Protein AF-0000000084692583 (afdb_homodimer)

InterPro domains:
  IPR032710 NTF2-like domain superfamily [SSF54427] (4-117)
  IPR037401 SnoaL-like domain [PF12680] (5-115)

Organism: Botryosphaeria parva (strain UCR-NP2) (NCBI:txid1287680)

Structure (mmCIF, N/CA/C/O backbone):
data_AF-0000000084692583-model_v1
#
loop_
_entity.id
_entity.type
_entity.pdbx_description
1 polymer 'SnoaL-like domain-containing protein'
#
loop_
_atom_site.group_PDB
_atom_site.id
_atom_site.type_symbol
_atom_site.label_atom_id
_atom_site.label_alt_id
_atom_site.label_comp_id
_atom_site.label_asym_id
_atom_site.label_entity_id
_atom_site.label_seq_id
_atom_site.pdbx_PDB_ins_code
_atom_site.Cartn_x
_atom_site.Cartn_y
_atom_site.Cartn_z
_atom_site.occupancy
_atom_site.B_iso_or_equiv
_atom_site.auth_seq_id
_atom_site.auth_comp_id
_atom_site.auth_asym_id
_atom_site.auth_atom_id
_atom_site.pdbx_PDB_model_num
ATOM 1 N N . MET A 1 1 ? 10.602 6.402 18.766 1 72.19 1 MET A N 1
ATOM 2 C CA . MET A 1 1 ? 9.328 7.113 18.688 1 72.19 1 MET A CA 1
ATOM 3 C C . MET A 1 1 ? 8.156 6.141 18.75 1 72.19 1 MET A C 1
ATOM 5 O O . MET A 1 1 ? 8.266 5.004 18.281 1 72.19 1 MET A O 1
ATOM 9 N N . HIS A 1 2 ? 7.02 6.637 19.391 1 86.12 2 HIS A N 1
ATOM 10 C CA . HIS A 1 2 ? 5.758 5.906 19.328 1 86.12 2 HIS A CA 1
ATOM 11 C C . HIS A 1 2 ? 4.918 6.355 18.141 1 86.12 2 HIS A C 1
ATOM 13 O O . HIS A 1 2 ? 4.555 7.531 18.047 1 86.12 2 HIS A O 1
ATOM 19 N N . PHE A 1 3 ? 4.723 5.543 17.188 1 93.94 3 PHE A N 1
ATOM 20 C CA . PHE A 1 3 ? 4.035 5.844 15.945 1 93.94 3 PHE A CA 1
ATOM 21 C C . PHE A 1 3 ? 2.645 6.41 16.219 1 93.94 3 PHE A C 1
ATOM 23 O O . PHE A 1 3 ? 2.18 7.301 15.5 1 93.94 3 PHE A O 1
ATOM 30 N N . ALA A 1 4 ? 2.008 5.934 17.297 1 94.06 4 ALA A N 1
ATOM 31 C CA . ALA A 1 4 ? 0.682 6.418 17.672 1 94.06 4 ALA A CA 1
ATOM 32 C C . ALA A 1 4 ? 0.707 7.918 17.953 1 94.06 4 ALA A C 1
ATOM 34 O O . ALA A 1 4 ? -0.259 8.625 17.672 1 94.06 4 ALA A O 1
ATOM 35 N N . ASN A 1 5 ? 1.794 8.383 18.484 1 95.06 5 ASN A N 1
ATOM 36 C CA . ASN A 1 5 ? 1.928 9.812 18.75 1 95.06 5 ASN A CA 1
ATOM 37 C C . ASN A 1 5 ? 2.02 10.617 17.469 1 95.06 5 ASN A C 1
ATOM 39 O O . ASN A 1 5 ? 1.515 11.742 17.391 1 95.06 5 ASN A O 1
ATOM 43 N N . TYR A 1 6 ? 2.709 10.078 16.453 1 96.12 6 TYR A N 1
ATOM 44 C CA . TYR A 1 6 ? 2.771 10.719 15.141 1 96.12 6 TYR A CA 1
ATOM 45 C C . TYR A 1 6 ? 1.382 10.852 14.531 1 96.12 6 TYR A C 1
ATOM 47 O O . TYR A 1 6 ? 1.013 11.922 14.039 1 96.12 6 TYR A O 1
ATOM 55 N N . VAL A 1 7 ? 0.627 9.789 14.602 1 96.75 7 VAL A N 1
ATOM 56 C CA . VAL A 1 7 ? -0.717 9.781 14.039 1 96.75 7 VAL A CA 1
ATOM 57 C C . VAL A 1 7 ? -1.584 10.812 14.75 1 96.75 7 VAL A C 1
ATOM 59 O O . VAL A 1 7 ? -2.342 11.547 14.117 1 96.75 7 VAL A O 1
ATOM 62 N N . GLU A 1 8 ? -1.476 10.859 16.078 1 95.62 8 GLU A N 1
ATOM 63 C CA . GLU A 1 8 ? -2.215 11.852 16.859 1 95.62 8 GLU A CA 1
ATOM 64 C C . GLU A 1 8 ? -1.842 13.266 16.438 1 95.62 8 GLU A C 1
ATOM 66 O O . GLU A 1 8 ? -2.717 14.117 16.266 1 95.62 8 GLU A O 1
ATOM 71 N N . ALA A 1 9 ? -0.571 13.523 16.328 1 95.38 9 ALA A N 1
ATOM 72 C CA . ALA A 1 9 ? -0.104 14.836 15.891 1 95.38 9 ALA A CA 1
ATOM 73 C C . ALA A 1 9 ? -0.655 15.188 14.516 1 95.38 9 ALA A C 1
ATOM 75 O O . ALA A 1 9 ? -1.063 16.328 14.273 1 95.38 9 ALA A O 1
ATOM 76 N N . TYR A 1 10 ? -0.65 14.227 13.602 1 96 10 TYR A N 1
ATOM 77 C CA . TYR A 1 10 ? -1.184 14.43 12.258 1 96 10 TYR A CA 1
ATOM 78 C C . TYR A 1 10 ? -2.654 14.828 12.305 1 96 10 TYR A C 1
ATOM 80 O O . TYR A 1 10 ? -3.072 15.773 11.633 1 96 10 TYR A O 1
ATOM 88 N N . ASN A 1 11 ? -3.391 14.109 13.172 1 96.06 11 ASN A N 1
ATOM 89 C CA . ASN A 1 11 ? -4.832 14.312 13.266 1 96.06 11 ASN A CA 1
ATOM 90 C C . ASN A 1 11 ? -5.168 15.648 13.922 1 96.06 11 ASN A C 1
ATOM 92 O O . ASN A 1 11 ? -6.203 16.25 13.633 1 96.06 11 ASN A O 1
ATOM 96 N N . LEU A 1 12 ? -4.297 16.141 14.75 1 92.12 12 LEU A N 1
ATOM 97 C CA . LEU A 1 12 ? -4.488 17.438 15.398 1 92.12 12 LEU A CA 1
ATOM 98 C C . LEU A 1 12 ? -4.246 18.578 14.422 1 92.12 12 LEU A C 1
ATOM 100 O O . LEU A 1 12 ? -4.637 19.719 14.68 1 92.12 12 LEU A O 1
ATOM 104 N N . ASN A 1 13 ? -3.637 18.25 13.32 1 91.12 13 ASN A N 1
ATOM 105 C CA . ASN A 1 13 ? -3.299 19.203 12.273 1 91.12 13 ASN A CA 1
ATOM 106 C C . ASN A 1 13 ? -2.463 20.359 12.82 1 91.12 13 ASN A C 1
ATOM 108 O O . ASN A 1 13 ? -2.717 21.516 12.5 1 91.12 13 ASN A O 1
ATOM 112 N N . ASP A 1 14 ? -1.638 20.016 13.727 1 88.75 14 ASP A N 1
ATOM 113 C CA . ASP A 1 14 ? -0.638 20.938 14.25 1 88.75 14 ASP A CA 1
ATOM 114 C C . ASP A 1 14 ? 0.708 20.75 13.562 1 88.75 14 ASP A C 1
ATOM 116 O O . ASP A 1 14 ? 1.393 19.75 13.789 1 88.75 14 ASP A O 1
ATOM 120 N N . GLU A 1 15 ? 1.117 21.734 12.773 1 89.5 15 GLU A N 1
ATOM 121 C CA . GLU A 1 15 ? 2.303 21.594 11.938 1 89.5 15 GLU A CA 1
ATOM 122 C C . GLU A 1 15 ? 3.553 21.359 12.781 1 89.5 15 GLU A C 1
ATOM 124 O O . GLU A 1 15 ? 4.402 20.547 12.43 1 89.5 15 GLU A O 1
ATOM 129 N N 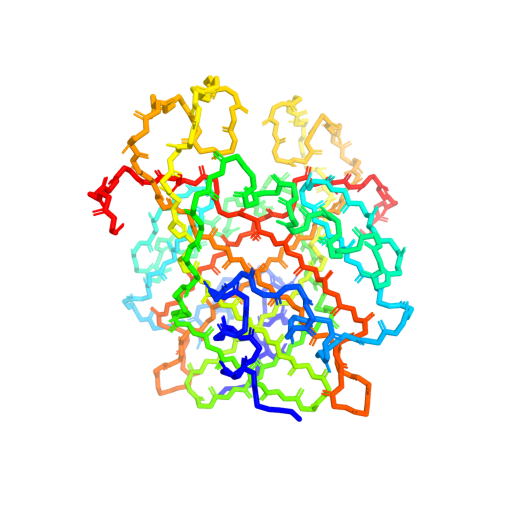. SER A 1 16 ? 3.652 22.172 13.844 1 91.38 16 SER A N 1
ATOM 130 C CA . SER A 1 16 ? 4.809 22.016 14.719 1 91.38 16 SER A CA 1
ATOM 131 C C . SER A 1 16 ? 4.867 20.609 15.312 1 91.38 16 SER A C 1
ATOM 133 O O . SER A 1 16 ? 5.934 19.984 15.367 1 91.38 16 SER A O 1
ATOM 135 N N . ALA A 1 17 ? 3.754 20.141 15.711 1 92.31 17 ALA A N 1
ATOM 136 C CA . ALA A 1 17 ? 3.689 18.812 16.312 1 92.31 17 ALA A CA 1
ATOM 137 C C . ALA A 1 17 ? 4.059 17.734 15.297 1 92.31 17 ALA A C 1
ATOM 139 O O . ALA A 1 17 ? 4.789 16.781 15.625 1 92.31 17 ALA A O 1
ATOM 140 N N . LYS A 1 18 ? 3.611 17.812 14.031 1 94.38 18 LYS A N 1
ATOM 141 C CA . LYS A 1 18 ? 3.967 16.859 12.977 1 94.38 18 LYS A CA 1
ATOM 142 C C . LYS A 1 18 ? 5.469 16.891 12.703 1 94.38 18 LYS A C 1
ATOM 144 O O . LYS A 1 18 ? 6.098 15.828 12.578 1 94.38 18 LYS A O 1
ATOM 149 N N . GLY A 1 19 ? 5.926 18.094 12.625 1 96.44 19 GLY A N 1
ATOM 150 C CA . GLY A 1 19 ? 7.32 18.297 12.266 1 96.44 19 GLY A CA 1
ATOM 151 C C . GLY A 1 19 ? 8.289 17.656 13.25 1 96.44 19 GLY A C 1
ATOM 152 O O . GLY A 1 19 ? 9.391 17.266 12.875 1 96.44 19 GLY A O 1
ATOM 153 N N . ALA A 1 20 ? 7.918 17.547 14.5 1 96.44 20 ALA A N 1
ATOM 154 C CA . ALA A 1 20 ? 8.766 17 15.562 1 96.44 20 ALA A CA 1
ATOM 155 C C . ALA A 1 20 ? 9.07 15.523 15.32 1 96.44 20 ALA A C 1
ATOM 157 O O . ALA A 1 20 ? 9.984 14.969 15.938 1 96.44 20 ALA A O 1
ATOM 158 N N . PHE A 1 21 ? 8.344 14.883 14.383 1 97.81 21 PHE A N 1
ATOM 159 C CA . PHE A 1 21 ? 8.523 13.453 14.133 1 97.81 21 PHE A CA 1
ATOM 160 C C . PHE A 1 21 ? 9.312 13.219 12.852 1 97.81 21 PHE A C 1
ATOM 162 O O . PHE A 1 21 ? 9.578 12.078 12.477 1 97.81 21 PHE A O 1
ATOM 169 N N . LEU A 1 22 ? 9.711 14.305 12.18 1 98.19 22 LEU A N 1
ATOM 170 C CA . LEU A 1 22 ? 10.352 14.195 10.875 1 98.19 22 LEU A CA 1
ATOM 171 C C . LEU A 1 22 ? 11.805 14.648 10.945 1 98.19 22 LEU A C 1
ATOM 173 O O . LEU A 1 22 ? 12.125 15.609 11.641 1 98.19 22 LEU A O 1
ATOM 177 N N . THR A 1 23 ? 12.727 14 10.266 1 98.44 23 THR A N 1
ATOM 178 C CA . THR A 1 23 ? 14.062 14.539 10.062 1 98.44 23 THR A CA 1
ATOM 179 C C . THR A 1 23 ? 14.031 15.742 9.125 1 98.44 23 THR A C 1
ATOM 181 O O . THR A 1 23 ? 13.094 15.891 8.336 1 98.44 23 THR A O 1
ATOM 184 N N . ASP A 1 24 ? 15.023 16.531 9.133 1 98.19 24 ASP A N 1
ATOM 185 C CA . ASP A 1 24 ? 15.086 17.719 8.297 1 98.19 24 ASP A CA 1
ATOM 186 C C . ASP A 1 24 ? 15.156 17.344 6.816 1 98.19 24 ASP A C 1
ATOM 188 O O . ASP A 1 24 ? 14.656 18.078 5.957 1 98.19 24 ASP A O 1
ATOM 192 N N . ASP A 1 25 ? 15.727 16.141 6.551 1 98.5 25 ASP A N 1
ATOM 193 C CA . ASP A 1 25 ? 15.969 15.742 5.168 1 98.5 25 ASP A CA 1
ATOM 194 C C . ASP A 1 25 ? 14.984 14.664 4.73 1 98.5 25 ASP A C 1
ATOM 196 O O . ASP A 1 25 ? 15.281 13.875 3.826 1 98.5 25 ASP A O 1
ATOM 200 N N . ILE A 1 26 ? 13.844 14.523 5.379 1 98.62 26 ILE A N 1
ATOM 201 C CA . ILE A 1 26 ? 12.844 13.516 5.047 1 98.62 26 ILE A CA 1
ATOM 202 C C . ILE A 1 26 ? 12.516 13.586 3.559 1 98.62 26 ILE A C 1
ATOM 204 O O . ILE A 1 26 ? 12.5 14.672 2.969 1 98.62 26 ILE A O 1
ATOM 208 N N . VAL A 1 27 ? 12.297 12.484 2.986 1 98.38 27 VAL A N 1
ATOM 209 C CA . VAL A 1 27 ? 11.758 12.367 1.636 1 98.38 27 VAL A CA 1
ATOM 210 C C . VAL A 1 27 ? 10.414 11.641 1.677 1 98.38 27 VAL A C 1
ATOM 212 O O . VAL A 1 27 ? 10.297 10.562 2.268 1 98.38 27 VAL A O 1
ATOM 215 N N . LEU A 1 28 ? 9.398 12.25 1.134 1 97.44 28 LEU A N 1
ATOM 216 C CA . LEU A 1 28 ? 8.078 11.648 0.963 1 97.44 28 LEU A CA 1
ATOM 217 C C . LEU A 1 28 ? 7.785 11.391 -0.512 1 97.44 28 LEU A C 1
ATOM 219 O O . LEU A 1 28 ? 7.965 12.281 -1.346 1 97.44 28 LEU A O 1
ATOM 223 N N . GLU A 1 29 ? 7.449 10.195 -0.823 1 94.38 29 GLU A N 1
ATOM 224 C CA . GLU A 1 29 ? 7.031 9.828 -2.174 1 94.38 29 GLU A CA 1
ATOM 225 C C . GLU A 1 29 ? 5.641 9.211 -2.17 1 94.38 29 GLU A C 1
ATOM 227 O O . GLU A 1 29 ? 5.305 8.422 -1.281 1 94.38 29 GLU A O 1
ATOM 232 N N . GLY A 1 30 ? 4.82 9.555 -3.154 1 88.69 30 GLY A N 1
ATOM 233 C CA . GLY A 1 30 ? 3.502 8.961 -3.297 1 88.69 30 GLY A CA 1
ATOM 234 C C . GLY A 1 30 ? 2.824 9.32 -4.605 1 88.69 30 GLY A C 1
ATOM 235 O O . GLY A 1 30 ? 3.486 9.727 -5.562 1 88.69 30 GLY A O 1
ATOM 236 N N . ALA A 1 31 ? 1.5 9.062 -4.656 1 76.19 31 ALA A N 1
ATOM 237 C CA . ALA A 1 31 ? 0.706 9.32 -5.855 1 76.19 31 ALA A CA 1
ATOM 238 C C . ALA A 1 31 ? 0.753 10.797 -6.234 1 76.19 31 ALA A C 1
ATOM 240 O O . ALA A 1 31 ? 0.621 11.148 -7.41 1 76.19 31 ALA A O 1
ATOM 241 N N . HIS A 1 32 ? 1.019 11.594 -5.246 1 80.31 32 HIS A N 1
ATOM 242 C CA . HIS A 1 32 ? 0.969 13.031 -5.48 1 80.31 32 HIS A CA 1
ATOM 243 C C . HIS A 1 32 ? 2.342 13.578 -5.855 1 80.31 32 HIS A C 1
ATOM 245 O O . HIS A 1 32 ? 2.482 14.766 -6.152 1 80.31 32 HIS A O 1
ATOM 251 N N . GLY A 1 33 ? 3.334 12.773 -5.758 1 86.88 33 GLY A N 1
ATOM 252 C CA . GLY A 1 33 ? 4.664 13.227 -6.129 1 86.88 33 GLY A CA 1
ATOM 253 C C . GLY A 1 33 ? 5.699 12.984 -5.047 1 86.88 33 GLY A C 1
ATOM 254 O O . GLY A 1 33 ? 5.504 12.141 -4.168 1 86.88 33 GLY A O 1
ATOM 255 N N . SER A 1 34 ? 6.871 13.672 -5.281 1 94.06 34 SER A N 1
ATOM 256 C CA . SER A 1 34 ? 7.988 13.562 -4.348 1 94.06 34 SER A CA 1
ATOM 257 C C . SER A 1 34 ? 8.289 14.906 -3.695 1 94.06 34 SER A C 1
ATOM 259 O O . SER A 1 34 ? 8.305 15.938 -4.367 1 94.06 34 SER A O 1
ATOM 261 N N . PHE A 1 35 ? 8.43 14.859 -2.373 1 97.06 35 PHE A N 1
ATOM 262 C CA . PHE A 1 35 ? 8.734 16.031 -1.568 1 97.06 35 PHE A CA 1
ATOM 263 C C . PHE A 1 35 ? 9.984 15.812 -0.731 1 97.06 35 PHE A C 1
ATOM 265 O O . PHE A 1 35 ? 10.102 14.805 -0.032 1 97.06 35 PHE A O 1
ATOM 272 N N . GLN A 1 36 ? 10.852 16.781 -0.815 1 98.19 36 GLN A N 1
ATOM 273 C CA . GLN A 1 36 ? 12.117 16.641 -0.1 1 98.19 36 GLN A CA 1
ATOM 274 C C . GLN A 1 36 ? 12.281 17.75 0.936 1 98.19 36 GLN A C 1
ATOM 276 O O . GLN A 1 36 ? 12.156 18.938 0.613 1 98.19 36 GLN A O 1
ATOM 281 N N . GLY A 1 37 ? 12.531 17.281 2.117 1 98.5 37 GLY A N 1
ATOM 282 C CA . GLY A 1 37 ? 12.727 18.219 3.209 1 98.5 37 GLY A CA 1
ATOM 283 C C . GLY A 1 37 ? 11.492 18.406 4.066 1 98.5 37 GLY A C 1
ATOM 284 O O . GLY A 1 37 ? 10.367 18.359 3.564 1 98.5 37 GLY A O 1
ATOM 285 N N . LYS A 1 38 ? 11.781 18.703 5.305 1 98.19 38 LYS A N 1
ATOM 286 C CA . LYS A 1 38 ? 10.719 18.797 6.301 1 98.19 38 LYS A CA 1
ATOM 287 C C . LYS A 1 38 ? 9.703 19.875 5.91 1 98.19 38 LYS A C 1
ATOM 289 O O . LYS A 1 38 ? 8.492 19.641 5.965 1 98.19 38 LYS A O 1
ATOM 294 N N . GLN A 1 39 ? 10.148 20.984 5.48 1 97.38 39 GLN A N 1
ATOM 295 C CA . GLN A 1 39 ? 9.242 22.078 5.145 1 97.38 39 GLN A CA 1
ATOM 296 C C . GLN A 1 39 ? 8.359 21.719 3.959 1 97.38 39 GLN A C 1
ATOM 298 O O . GLN A 1 39 ? 7.156 22 3.967 1 97.38 39 GLN A O 1
ATOM 303 N N . ALA A 1 40 ? 8.945 21.094 2.959 1 97.69 40 ALA A N 1
ATOM 304 C CA . ALA A 1 40 ? 8.18 20.688 1.785 1 97.69 40 ALA A CA 1
ATOM 305 C C . ALA A 1 40 ? 7.102 19.672 2.158 1 97.69 40 ALA A C 1
ATOM 307 O O . ALA A 1 40 ? 5.969 19.75 1.68 1 97.69 40 ALA A O 1
ATOM 308 N N . VAL A 1 41 ? 7.43 18.734 2.996 1 97.81 41 VAL A N 1
ATOM 309 C CA . VAL A 1 41 ? 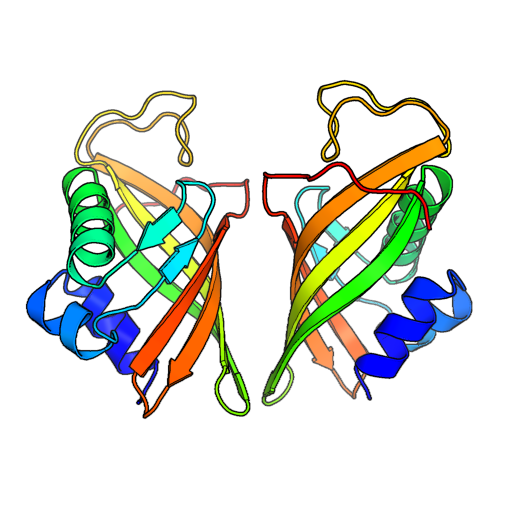6.5 17.688 3.416 1 97.81 41 VAL A CA 1
ATOM 310 C C . VAL A 1 41 ? 5.379 18.297 4.25 1 97.81 41 VAL A C 1
ATOM 312 O O . VAL A 1 41 ? 4.199 18 4.027 1 97.81 41 VAL A O 1
ATOM 315 N N . LEU A 1 42 ? 5.754 19.203 5.133 1 97.25 42 LEU A N 1
ATOM 316 C CA . LEU A 1 42 ? 4.746 19.859 5.969 1 97.25 42 LEU A CA 1
ATOM 317 C C . LEU A 1 42 ? 3.816 20.719 5.125 1 97.25 42 LEU A C 1
ATOM 319 O O . LEU A 1 42 ? 2.611 20.781 5.383 1 97.25 42 LEU A O 1
ATOM 323 N N . SER A 1 43 ? 4.371 21.344 4.113 1 96.38 43 SER A N 1
ATOM 324 C CA . SER A 1 43 ? 3.549 22.141 3.209 1 96.38 43 SER A CA 1
ATOM 325 C C . SER A 1 43 ? 2.562 21.266 2.441 1 96.38 43 SER A C 1
ATOM 327 O O . SER A 1 43 ? 1.405 21.641 2.254 1 96.38 43 SER A O 1
ATOM 329 N N . PHE A 1 44 ? 3.051 20.172 2.076 1 95.75 44 PHE A N 1
ATOM 330 C CA . PHE A 1 44 ? 2.195 19.234 1.373 1 95.75 44 PHE A CA 1
ATOM 331 C C . PHE A 1 44 ? 1.031 18.797 2.254 1 95.75 44 PHE A C 1
ATOM 333 O O . PHE A 1 44 ? -0.121 18.797 1.815 1 95.75 44 PHE A O 1
ATOM 340 N N . PHE A 1 45 ? 1.277 18.422 3.516 1 95.94 45 PHE A N 1
ATOM 341 C CA . PHE A 1 45 ? 0.227 18.031 4.453 1 95.94 45 PHE A CA 1
ATOM 342 C C . PHE A 1 45 ? -0.753 19.188 4.664 1 95.94 45 PHE A C 1
ATOM 344 O O . PHE A 1 45 ? -1.968 18.969 4.676 1 95.94 45 PHE A O 1
ATOM 351 N N . ALA A 1 46 ? -0.203 20.375 4.77 1 94.38 46 ALA A N 1
ATOM 352 C CA . ALA A 1 46 ? -1.03 21.562 5.02 1 94.38 46 ALA A CA 1
ATOM 353 C C . ALA A 1 46 ? -1.974 21.828 3.852 1 94.38 46 ALA A C 1
ATOM 355 O O . ALA A 1 46 ? -3.131 22.203 4.051 1 94.38 46 ALA A O 1
ATOM 356 N N . ASP A 1 47 ? -1.447 21.625 2.67 1 92.69 47 ASP A N 1
ATOM 357 C CA . ASP A 1 47 ? -2.273 21.797 1.48 1 92.69 47 ASP A CA 1
ATOM 358 C C . ASP A 1 47 ? -3.473 20.859 1.495 1 92.69 47 ASP A C 1
ATOM 360 O O . ASP A 1 47 ? -4.598 21.266 1.192 1 92.69 47 ASP A O 1
ATOM 364 N N . GLY A 1 48 ? -3.215 19.625 1.908 1 91.25 48 GLY A N 1
ATOM 365 C CA . GLY A 1 48 ? -4.309 18.672 2.045 1 91.25 48 GLY A CA 1
ATOM 366 C C . GLY A 1 48 ? -5.336 19.094 3.08 1 91.25 48 GLY A C 1
ATOM 367 O O . GLY A 1 48 ? -6.539 19.016 2.828 1 91.25 48 GLY A O 1
ATOM 368 N N . HIS A 1 49 ? -4.879 19.594 4.145 1 92.56 49 HIS A N 1
ATOM 369 C CA . HIS A 1 49 ? -5.758 19.984 5.242 1 92.56 49 HIS A CA 1
ATOM 370 C C . HIS A 1 49 ? -6.547 21.234 4.895 1 92.56 49 HIS A C 1
ATOM 372 O O . HIS A 1 49 ? -7.605 21.5 5.477 1 92.56 49 HIS A O 1
ATOM 378 N N . ARG A 1 50 ? -6.07 22 3.998 1 92.88 50 ARG A N 1
ATOM 379 C CA . ARG A 1 50 ? -6.805 23.188 3.549 1 92.88 50 ARG A CA 1
ATOM 380 C C . ARG A 1 50 ? -8.008 22.781 2.701 1 92.88 50 ARG A C 1
ATOM 382 O O . ARG A 1 50 ? -9.039 23.469 2.727 1 92.88 50 ARG A O 1
ATOM 389 N N . GLU A 1 51 ? -7.859 21.656 2.053 1 93.5 51 GLU A N 1
ATOM 390 C CA . GLU A 1 51 ? -8.906 21.25 1.12 1 93.5 51 GLU A CA 1
ATOM 391 C C . GLU A 1 51 ? -9.945 20.359 1.81 1 93.5 51 GLU A C 1
ATOM 393 O O . GLU A 1 51 ? -11.094 20.297 1.378 1 93.5 51 GLU A O 1
ATOM 398 N N . ALA A 1 52 ? -9.531 19.672 2.811 1 95.19 52 ALA A N 1
ATOM 399 C CA . ALA A 1 52 ? -10.422 18.766 3.518 1 95.19 52 ALA A CA 1
ATOM 400 C C . ALA A 1 52 ? -9.969 18.562 4.961 1 95.19 52 ALA A C 1
ATOM 402 O O . ALA A 1 52 ? -8.773 18.594 5.254 1 95.19 52 ALA A O 1
ATOM 403 N N . LYS A 1 53 ? -10.914 18.406 5.84 1 95.25 53 LYS A N 1
ATOM 404 C CA . LYS A 1 53 ? -10.602 17.859 7.164 1 95.25 53 LYS A CA 1
ATOM 405 C C . LYS A 1 53 ? -10.266 16.375 7.09 1 95.25 53 LYS A C 1
ATOM 407 O O . LYS A 1 53 ? -11.094 15.57 6.676 1 95.25 53 LYS A O 1
ATOM 412 N N . GLU A 1 54 ? -9.102 16.047 7.441 1 95.06 54 GLU A N 1
ATOM 413 C CA . GLU A 1 54 ? -8.633 14.672 7.332 1 95.06 54 GLU A CA 1
ATOM 414 C C . GLU A 1 54 ? -8.414 14.055 8.711 1 95.06 54 GLU A C 1
ATOM 416 O O . GLU A 1 54 ? -7.918 14.719 9.625 1 95.06 54 GLU A O 1
ATOM 421 N N . HIS A 1 55 ? -8.781 12.828 8.898 1 96.06 55 HIS A N 1
ATOM 422 C CA . HIS A 1 55 ? -8.555 12.047 10.102 1 96.06 55 HIS A CA 1
ATOM 423 C C . HIS A 1 55 ? -8.078 10.641 9.766 1 96.06 55 HIS A C 1
ATOM 425 O O . HIS A 1 55 ? -8.773 9.891 9.078 1 96.06 55 HIS A O 1
ATOM 431 N N . LEU A 1 56 ? -6.863 10.32 10.25 1 96.25 56 LEU A N 1
ATOM 432 C CA . LEU A 1 56 ? -6.285 9 10.016 1 96.25 56 LEU A CA 1
ATOM 433 C C . LEU A 1 56 ? -6.707 8.016 11.102 1 96.25 56 LEU A C 1
ATOM 435 O O . LEU A 1 56 ? -6.613 8.328 12.289 1 96.25 56 LEU A O 1
ATOM 439 N N . ARG A 1 57 ? -7.168 6.859 10.727 1 96 57 ARG A N 1
ATOM 440 C CA . ARG A 1 57 ? -7.492 5.75 11.617 1 96 57 ARG A CA 1
ATOM 441 C C . ARG A 1 57 ? -6.688 4.504 11.258 1 96 57 ARG A C 1
ATOM 443 O O . ARG A 1 57 ? -7.012 3.811 10.289 1 96 57 ARG A O 1
ATOM 450 N N . PRO A 1 58 ? -5.688 4.191 12 1 96.44 58 PRO A N 1
ATOM 451 C CA . PRO A 1 58 ? -4.898 2.998 11.688 1 96.44 58 PRO A CA 1
ATOM 452 C C . PRO A 1 58 ? -5.711 1.709 11.789 1 96.44 58 PRO A C 1
ATOM 454 O O . PRO A 1 58 ? -6.43 1.505 12.773 1 96.44 58 PRO A O 1
ATOM 457 N N . ARG A 1 59 ? -5.672 0.907 10.828 1 95 59 ARG A N 1
ATOM 458 C CA . ARG A 1 59 ? -6.25 -0.434 10.836 1 95 59 ARG A CA 1
ATOM 459 C C . ARG A 1 59 ? -5.242 -1.458 11.352 1 95 59 ARG A C 1
ATOM 461 O O . ARG A 1 59 ? -5.574 -2.299 12.188 1 95 59 ARG A O 1
ATOM 468 N N . VAL A 1 60 ? -4.043 -1.419 10.789 1 96.75 60 VAL A N 1
ATOM 469 C CA . VAL A 1 60 ? -2.92 -2.289 11.117 1 96.75 60 VAL A CA 1
ATOM 470 C C . VAL A 1 60 ? -1.629 -1.475 11.156 1 96.75 60 VAL A C 1
ATOM 472 O O . VAL A 1 60 ? -1.395 -0.632 10.281 1 96.75 60 VAL A O 1
ATOM 475 N N . VAL A 1 61 ? -0.869 -1.621 12.164 1 97.5 61 VAL A N 1
ATOM 476 C CA . VAL A 1 61 ? 0.469 -1.049 12.273 1 97.5 61 VAL A CA 1
ATOM 477 C C . VAL A 1 61 ? 1.468 -2.141 12.648 1 97.5 61 VAL A C 1
ATOM 479 O O . VAL A 1 61 ? 1.271 -2.863 13.633 1 97.5 61 VAL A O 1
ATOM 482 N N . VAL A 1 62 ? 2.447 -2.266 11.859 1 97.56 62 VAL A N 1
ATOM 483 C CA . VAL A 1 62 ? 3.49 -3.264 12.078 1 97.56 62 VAL A CA 1
ATOM 484 C C . VAL A 1 62 ? 4.855 -2.58 12.141 1 97.56 62 VAL A C 1
ATOM 486 O O . VAL A 1 62 ? 5.133 -1.664 11.367 1 97.56 62 VAL A O 1
ATOM 489 N N . ARG A 1 63 ? 5.629 -3.051 13.055 1 96.69 63 ARG A N 1
ATOM 490 C CA . ARG A 1 63 ? 6.938 -2.436 13.25 1 96.69 63 ARG A CA 1
ATOM 491 C C . ARG A 1 63 ? 8.031 -3.492 13.359 1 96.69 63 ARG A C 1
ATOM 493 O O . ARG A 1 63 ? 7.848 -4.512 14.031 1 96.69 63 ARG A O 1
ATOM 500 N N . GLU A 1 64 ? 9.141 -3.26 12.711 1 95.06 64 GLU A N 1
ATOM 501 C CA . GLU A 1 64 ? 10.336 -4.09 12.828 1 95.06 64 GLU A CA 1
ATOM 502 C C . GLU A 1 64 ? 11.586 -3.312 12.422 1 95.06 64 GLU A C 1
ATOM 504 O O . GLU A 1 64 ? 11.633 -2.73 11.336 1 95.06 64 GLU A O 1
ATOM 509 N N . GLY A 1 65 ? 12.578 -3.25 13.359 1 95.06 65 GLY A N 1
ATOM 510 C CA . GLY A 1 65 ? 13.781 -2.486 13.078 1 95.06 65 GLY A CA 1
ATOM 511 C C . GLY A 1 65 ? 13.523 -1.003 12.898 1 95.06 65 GLY A C 1
ATOM 512 O O . GLY A 1 65 ? 12.883 -0.373 13.742 1 95.06 65 GLY A O 1
ATOM 513 N N . ASP A 1 66 ? 13.969 -0.5 11.75 1 96.81 66 ASP A N 1
ATOM 514 C CA . ASP A 1 66 ? 13.852 0.934 11.5 1 96.81 66 ASP A CA 1
ATOM 515 C C . ASP A 1 66 ? 12.633 1.246 10.633 1 96.81 66 ASP A C 1
ATOM 517 O O . ASP A 1 66 ? 12.539 2.33 10.055 1 96.81 66 ASP A O 1
ATOM 521 N N . TYR A 1 67 ? 11.742 0.272 10.57 1 98.12 67 TYR A N 1
ATOM 522 C CA . TYR A 1 67 ? 10.594 0.489 9.688 1 98.12 67 TYR A CA 1
ATOM 523 C C . TYR A 1 67 ? 9.289 0.354 10.453 1 98.12 67 TYR A C 1
ATOM 525 O O . TYR A 1 67 ? 9.156 -0.502 11.328 1 98.12 67 TYR A O 1
ATOM 533 N N . VAL A 1 68 ? 8.367 1.195 10.109 1 98.19 68 VAL A N 1
ATOM 534 C CA . VAL A 1 68 ? 6.953 1.056 10.438 1 98.19 68 VAL A CA 1
ATOM 535 C C . VAL A 1 68 ? 6.125 1.008 9.156 1 98.19 68 VAL A C 1
ATOM 537 O O . VAL A 1 68 ? 6.336 1.81 8.242 1 98.19 68 VAL A O 1
ATOM 540 N N . MET A 1 69 ? 5.32 0.083 9.008 1 98.19 69 MET A N 1
ATOM 541 C CA . MET A 1 69 ? 4.316 0.068 7.949 1 98.19 69 MET A CA 1
ATOM 542 C C . MET A 1 69 ? 2.906 0.093 8.531 1 98.19 69 MET A C 1
ATOM 544 O O . MET A 1 69 ? 2.652 -0.508 9.578 1 98.19 69 MET A O 1
ATOM 548 N N . ALA A 1 70 ? 2.049 0.766 7.812 1 97.81 70 ALA A N 1
ATOM 549 C CA . ALA A 1 70 ? 0.702 0.916 8.359 1 97.81 70 ALA A CA 1
ATOM 550 C C . ALA A 1 70 ? -0.34 0.949 7.242 1 97.81 70 ALA A C 1
ATOM 552 O O . ALA A 1 70 ? -0.071 1.45 6.148 1 97.81 70 ALA A O 1
ATOM 553 N N . GLU A 1 71 ? -1.439 0.343 7.5 1 95.94 71 GLU A N 1
ATOM 554 C CA . GLU A 1 71 ? -2.691 0.514 6.766 1 95.94 71 GLU A CA 1
ATOM 555 C C . GLU A 1 71 ? -3.652 1.426 7.523 1 95.94 71 GLU A C 1
ATOM 557 O O . GLU A 1 71 ? -3.857 1.258 8.727 1 95.94 71 GLU A O 1
ATOM 562 N N . PHE A 1 72 ? -4.27 2.4 6.746 1 95.19 72 PHE A N 1
ATOM 563 C CA . PHE A 1 72 ? -5.145 3.377 7.383 1 95.19 72 PHE A CA 1
ATOM 564 C C . PHE A 1 72 ? -6.453 3.512 6.613 1 95.19 72 PHE A C 1
ATOM 566 O O . PHE A 1 72 ? -6.48 3.354 5.391 1 95.19 72 PHE A O 1
ATOM 573 N N . ASP A 1 73 ? -7.449 3.852 7.352 1 93.44 73 ASP A N 1
ATOM 574 C CA . ASP A 1 73 ? -8.555 4.613 6.773 1 93.44 73 ASP A CA 1
ATOM 575 C C . ASP A 1 73 ? -8.344 6.113 6.961 1 93.44 73 ASP A C 1
ATOM 577 O O . ASP A 1 73 ? -8.227 6.594 8.086 1 93.44 73 ASP A O 1
ATOM 581 N N . ALA A 1 74 ? -8.172 6.809 5.895 1 94.12 74 ALA A N 1
ATOM 582 C CA . ALA A 1 74 ? -8.18 8.266 5.949 1 94.12 74 ALA A CA 1
ATOM 583 C C . ALA A 1 74 ? -9.57 8.82 5.652 1 94.12 74 ALA A C 1
ATOM 585 O O . ALA A 1 74 ? -10.109 8.609 4.566 1 94.12 74 ALA A O 1
ATOM 586 N N . GLU A 1 75 ? -10.117 9.438 6.594 1 95.12 75 GLU A N 1
ATOM 587 C CA . GLU A 1 75 ? -11.438 10.055 6.438 1 95.12 75 GLU A CA 1
ATOM 588 C C . GLU A 1 75 ? -11.312 11.539 6.102 1 95.12 75 GLU A C 1
ATOM 590 O O . GLU A 1 75 ? -10.469 12.242 6.664 1 95.12 75 GLU A O 1
ATOM 595 N N . PHE A 1 76 ? -12.141 11.969 5.152 1 95.19 76 PHE A N 1
ATOM 596 C CA . PHE A 1 76 ? -12.078 13.344 4.668 1 95.19 76 PHE A CA 1
ATOM 597 C C . PHE A 1 76 ? -13.453 14 4.699 1 95.19 76 PHE A C 1
ATOM 599 O O . PHE A 1 76 ? -14.438 13.398 4.281 1 95.19 76 PHE A O 1
ATOM 606 N N . VAL A 1 77 ? -13.523 15.156 5.191 1 95.94 77 VAL A N 1
ATOM 607 C CA . VAL A 1 77 ? -14.672 16.031 4.984 1 95.94 77 VAL A CA 1
ATOM 608 C C . VAL A 1 77 ? -14.281 17.188 4.059 1 95.94 77 VAL A C 1
ATOM 610 O O . VAL A 1 77 ? -13.398 17.984 4.391 1 95.94 77 VAL A O 1
ATOM 613 N N . ALA A 1 78 ? -14.969 17.297 2.955 1 95.81 78 ALA A N 1
ATOM 614 C CA . ALA A 1 78 ? -14.609 18.281 1.934 1 95.81 78 ALA A CA 1
ATOM 615 C C . ALA A 1 78 ? -14.898 19.703 2.41 1 95.81 78 ALA A C 1
ATOM 617 O O . ALA A 1 78 ? -15.992 19.984 2.895 1 95.81 78 ALA A O 1
ATOM 618 N N . LYS A 1 79 ? -13.867 20.594 2.25 1 97.12 79 LYS A N 1
ATOM 619 C CA . LYS A 1 79 ? -14.047 22.016 2.576 1 97.12 79 LYS A CA 1
ATOM 620 C C . LYS A 1 79 ? -14.406 22.812 1.333 1 97.12 79 LYS A C 1
ATOM 622 O O . LYS A 1 79 ? -14.648 24.031 1.419 1 97.12 79 LYS A O 1
ATOM 627 N N . LYS A 1 80 ? -14.359 22.141 0.193 1 96.75 80 LYS A N 1
ATOM 628 C CA . LYS A 1 80 ? -14.766 22.656 -1.11 1 96.75 80 LYS A CA 1
ATOM 629 C C . LYS A 1 80 ? -15.234 21.531 -2.025 1 96.75 80 LYS A C 1
ATOM 631 O O . LYS A 1 80 ? -15.133 20.359 -1.675 1 96.75 80 LYS A O 1
ATOM 636 N N . ASP A 1 81 ? -15.727 21.891 -3.184 1 95.81 81 ASP A N 1
ATOM 637 C CA . ASP A 1 81 ? -16.156 20.875 -4.145 1 95.81 81 ASP A CA 1
ATOM 638 C C . ASP A 1 81 ? -14.961 20.172 -4.781 1 95.81 81 ASP A C 1
ATOM 640 O O . ASP A 1 81 ? -13.969 20.828 -5.133 1 95.81 81 ASP A O 1
ATOM 644 N N . PHE A 1 82 ? -15.031 18.875 -4.844 1 93.81 82 PHE A N 1
ATOM 645 C CA . PHE A 1 82 ? -14.055 18.062 -5.559 1 93.81 82 PHE A CA 1
ATOM 646 C C . PHE A 1 82 ? -14.625 17.562 -6.875 1 93.81 82 PHE A C 1
ATOM 648 O O . PHE A 1 82 ? -15.781 17.125 -6.926 1 93.81 82 PHE A O 1
ATOM 655 N N . ALA A 1 83 ? -13.75 17.641 -7.863 1 93.5 83 ALA A N 1
ATOM 656 C CA . ALA A 1 83 ? -14.148 17.156 -9.18 1 93.5 83 ALA A CA 1
ATOM 657 C C . ALA A 1 83 ? -14.125 15.633 -9.227 1 93.5 83 ALA A C 1
ATOM 659 O O . ALA A 1 83 ? -13.555 14.984 -8.352 1 93.5 83 ALA A O 1
ATOM 660 N N . ALA A 1 84 ? -14.711 15.07 -10.234 1 90.12 84 ALA A N 1
ATOM 661 C CA . ALA A 1 84 ? -14.883 13.625 -10.375 1 90.12 84 ALA A CA 1
ATOM 662 C C . ALA A 1 84 ? -13.539 12.914 -10.484 1 90.12 84 ALA A C 1
ATOM 664 O O . ALA A 1 84 ? -13.398 11.766 -10.062 1 90.12 84 ALA A O 1
ATOM 665 N N . ASP A 1 85 ? -12.539 13.57 -10.906 1 86.75 85 ASP A N 1
ATOM 666 C CA . ASP A 1 85 ? -11.242 12.938 -11.156 1 86.75 85 ASP A CA 1
ATOM 667 C C . ASP A 1 85 ? -10.32 13.078 -9.945 1 86.75 85 ASP A C 1
ATOM 669 O O . ASP A 1 85 ? -9.156 12.68 -10 1 86.75 85 ASP A O 1
ATOM 673 N N . SER A 1 86 ? -10.945 13.547 -8.859 1 86.69 86 SER A N 1
ATOM 674 C CA . SER A 1 86 ? -10.172 13.602 -7.621 1 86.69 86 SER A CA 1
ATOM 675 C C . SER A 1 86 ? -9.977 12.211 -7.031 1 86.69 86 SER A C 1
ATOM 677 O O . SER A 1 86 ? -10.711 11.281 -7.363 1 86.69 86 SER A O 1
ATOM 679 N N . MET A 1 87 ? -9.016 12.07 -6.199 1 83.38 87 MET A N 1
ATOM 680 C CA . MET A 1 87 ? -8.742 10.805 -5.523 1 83.38 87 MET A CA 1
ATOM 681 C C . MET A 1 87 ? -9.945 10.359 -4.703 1 83.38 87 MET A C 1
ATOM 683 O O . MET A 1 87 ? -10.156 9.156 -4.5 1 83.38 87 MET A O 1
ATOM 687 N N . LEU A 1 88 ? -10.797 11.305 -4.309 1 88.12 88 LEU A N 1
ATOM 688 C CA . LEU A 1 88 ? -11.969 11.016 -3.482 1 88.12 88 LEU A CA 1
ATOM 689 C C . LEU A 1 88 ? -13.234 10.953 -4.332 1 88.12 88 LEU A C 1
ATOM 691 O O . LEU A 1 88 ? -14.328 10.734 -3.809 1 88.12 88 LEU A O 1
ATOM 695 N N . GLY A 1 89 ? -13.07 11.234 -5.645 1 87.75 89 GLY A N 1
ATOM 696 C CA . GLY A 1 89 ? -14.242 11.375 -6.488 1 87.75 89 GLY A CA 1
ATOM 697 C C . GLY A 1 89 ? -14.984 12.688 -6.273 1 87.75 89 GLY A C 1
ATOM 698 O O . GLY A 1 89 ? -14.445 13.609 -5.656 1 87.75 89 GLY A O 1
ATOM 699 N N . ARG A 1 90 ? -16.125 12.844 -6.93 1 93 90 ARG A N 1
ATOM 700 C CA . ARG A 1 90 ? -16.938 14.039 -6.777 1 93 90 ARG A CA 1
ATOM 701 C C . ARG A 1 90 ? -17.484 14.156 -5.355 1 93 90 ARG A C 1
ATOM 703 O O . ARG A 1 90 ? -18.109 13.219 -4.852 1 93 90 ARG A O 1
ATOM 710 N N . LEU A 1 91 ? -17.156 15.219 -4.676 1 93.94 91 LEU A N 1
ATOM 711 C CA . LEU A 1 91 ? -17.656 15.555 -3.348 1 93.94 91 LEU A CA 1
ATOM 712 C C . LEU A 1 91 ? -18.109 17.016 -3.295 1 93.94 91 LEU A C 1
ATOM 714 O O . LEU A 1 91 ? -17.422 17.906 -3.811 1 93.94 91 LEU A O 1
ATOM 718 N N . SER A 1 92 ? -19.188 17.234 -2.725 1 95.56 92 SER A N 1
ATOM 719 C CA . SER A 1 92 ? -19.578 18.594 -2.406 1 95.56 92 SER A CA 1
ATOM 720 C C . SER A 1 92 ? -19.031 19.031 -1.057 1 95.56 92 SER A C 1
ATOM 722 O O . SER A 1 92 ? -18.766 18.203 -0.187 1 95.56 92 SER A O 1
ATOM 724 N N . GLU A 1 93 ? -18.875 20.297 -0.996 1 96.12 93 GLU A N 1
ATOM 725 C CA . GLU A 1 93 ? -18.453 20.828 0.295 1 96.12 93 GLU A CA 1
ATOM 726 C C . GLU A 1 93 ? -19.297 20.266 1.432 1 96.12 93 GLU A C 1
ATOM 728 O O . GLU A 1 93 ? -20.516 20.188 1.33 1 96.12 93 GLU A O 1
ATOM 733 N N . GLY A 1 94 ? -18.641 19.719 2.418 1 96.56 94 GLY A N 1
ATOM 734 C CA . GLY A 1 94 ? -19.312 19.188 3.586 1 96.56 94 GLY A CA 1
ATOM 735 C C . GLY A 1 94 ? -19.547 17.703 3.518 1 96.56 94 GLY A C 1
ATOM 736 O O . GLY A 1 94 ? -19.812 17.062 4.535 1 96.56 94 GLY A O 1
ATOM 737 N N . GLU A 1 95 ? -19.469 17.109 2.406 1 96.25 95 GLU A N 1
ATOM 738 C CA . GLU A 1 95 ? -19.594 15.664 2.273 1 96.25 95 GLU A CA 1
ATOM 739 C C . GLU A 1 95 ? -18.297 14.969 2.713 1 96.25 95 GLU A C 1
ATOM 741 O O . GLU A 1 95 ? -17.25 15.602 2.795 1 96.25 95 GLU A O 1
ATOM 746 N N . ALA A 1 96 ? -18.438 13.68 2.975 1 96 96 ALA A N 1
ATOM 747 C CA . ALA A 1 96 ? -17.297 12.953 3.51 1 96 96 ALA A CA 1
ATOM 748 C C . ALA A 1 96 ? -17.078 11.641 2.766 1 96 96 ALA A C 1
ATOM 750 O O . ALA A 1 96 ? -18.031 11.031 2.273 1 96 96 ALA A O 1
ATOM 751 N N . ALA A 1 97 ? -15.859 11.273 2.727 1 94.88 97 ALA A N 1
ATOM 752 C CA . ALA A 1 97 ? -15.453 10 2.15 1 94.88 97 ALA A CA 1
ATOM 753 C C . ALA A 1 97 ? -14.234 9.43 2.879 1 94.88 97 ALA A C 1
ATOM 755 O O . ALA A 1 97 ? -13.562 10.148 3.625 1 94.88 97 ALA A O 1
ATOM 756 N N . LYS A 1 98 ? -14.047 8.25 2.78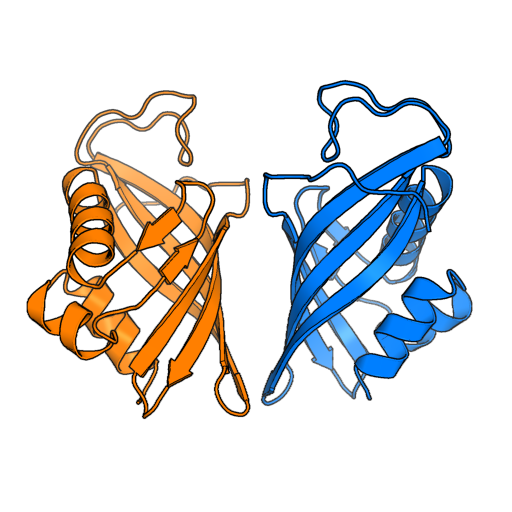9 1 93.56 98 LYS A N 1
ATOM 757 C CA . LYS A 1 98 ? -12.836 7.625 3.301 1 93.56 98 LYS A CA 1
ATOM 758 C C . LYS A 1 98 ? -12.117 6.836 2.205 1 93.56 98 LYS A C 1
ATOM 760 O O . LYS A 1 98 ? -12.758 6.32 1.286 1 93.56 98 LYS A O 1
ATOM 765 N N . LEU A 1 99 ? -10.906 6.824 2.338 1 91.5 99 LEU A N 1
ATOM 766 C CA . LEU A 1 99 ? -10.031 6.059 1.45 1 91.5 99 LEU A CA 1
ATOM 767 C C . LEU A 1 99 ? -8.984 5.289 2.244 1 91.5 99 LEU A C 1
ATOM 769 O O . LEU A 1 99 ? -8.43 5.809 3.219 1 91.5 99 LEU A O 1
ATOM 773 N N . ARG A 1 100 ? -8.742 4.117 1.806 1 90.81 100 ARG A N 1
ATOM 774 C CA . ARG A 1 100 ? -7.703 3.305 2.432 1 90.81 100 ARG A CA 1
ATOM 775 C C . ARG A 1 100 ? -6.324 3.672 1.898 1 90.81 100 ARG A C 1
ATOM 777 O O . ARG A 1 100 ? -6.156 3.891 0.696 1 90.81 100 ARG A O 1
ATOM 784 N N . PHE A 1 101 ? -5.336 3.777 2.828 1 91.06 101 PHE A N 1
ATOM 785 C CA . PHE A 1 101 ? -3.961 4.133 2.49 1 91.06 101 PHE A CA 1
ATOM 786 C C . PHE A 1 101 ? -2.98 3.135 3.096 1 91.06 101 PHE A C 1
ATOM 788 O O . PHE A 1 101 ? -3.285 2.486 4.098 1 91.06 101 PHE A O 1
ATOM 795 N N . PHE A 1 102 ? -1.867 3.053 2.406 1 93.25 102 PHE A N 1
ATOM 796 C CA . PHE A 1 102 ? -0.735 2.283 2.906 1 93.25 102 PHE A CA 1
ATOM 797 C C . PHE A 1 102 ? 0.504 3.162 3.031 1 93.25 102 PHE A C 1
ATOM 799 O O . PHE A 1 102 ? 0.796 3.963 2.141 1 93.25 102 PHE A O 1
ATOM 806 N N . GLY A 1 103 ? 1.205 3.031 4.133 1 95.69 103 GLY A N 1
ATOM 807 C CA . GLY A 1 103 ? 2.406 3.818 4.363 1 95.69 103 GLY A CA 1
ATOM 808 C C . GLY A 1 103 ? 3.594 2.98 4.801 1 95.69 103 GLY A C 1
ATOM 809 O O . GLY A 1 103 ? 3.438 2.031 5.574 1 95.69 103 GLY A O 1
ATOM 810 N N . VAL A 1 104 ? 4.758 3.297 4.289 1 97.31 104 VAL A N 1
ATOM 811 C CA . VAL A 1 104 ? 6.055 2.803 4.734 1 97.31 104 VAL A CA 1
ATOM 812 C C . VAL A 1 104 ? 6.867 3.951 5.328 1 97.31 104 VAL A C 1
ATOM 814 O O . VAL A 1 104 ? 7.086 4.973 4.672 1 97.31 104 VAL A O 1
ATOM 817 N N . TYR A 1 105 ? 7.316 3.803 6.539 1 98.31 105 TYR A N 1
ATOM 818 C CA . TYR A 1 105 ? 8.086 4.816 7.25 1 98.31 105 TYR A CA 1
ATOM 819 C C . TYR A 1 105 ? 9.445 4.27 7.676 1 98.31 105 TYR A C 1
ATOM 821 O O . TYR A 1 105 ? 9.523 3.283 8.414 1 98.31 105 TYR A O 1
ATOM 829 N N . LYS A 1 106 ? 10.469 4.859 7.203 1 98.5 106 LYS A N 1
ATOM 830 C CA . LYS A 1 106 ? 11.812 4.555 7.688 1 98.5 106 LYS A CA 1
ATOM 831 C C . LYS A 1 106 ? 12.234 5.52 8.789 1 98.5 106 LYS A C 1
ATOM 833 O O . LYS A 1 106 ? 12.07 6.734 8.656 1 98.5 106 LYS A O 1
ATOM 838 N N . LEU A 1 107 ? 12.727 4.969 9.828 1 98.25 107 LEU A N 1
ATOM 839 C CA . LEU A 1 107 ? 13.125 5.781 10.969 1 98.25 107 LEU A CA 1
ATOM 840 C C . LEU A 1 107 ? 14.641 5.934 11.031 1 98.25 107 LEU A C 1
ATOM 842 O O . LEU A 1 107 ? 15.375 4.996 10.719 1 98.25 107 LEU A O 1
ATOM 846 N N . ARG A 1 108 ? 15.117 7.012 11.32 1 98.06 108 ARG A N 1
ATOM 847 C CA . ARG A 1 108 ? 16.5 7.324 11.688 1 98.06 108 ARG A CA 1
ATOM 848 C C . ARG A 1 108 ? 16.547 8.078 13.008 1 98.06 108 ARG A C 1
ATOM 850 O O . ARG A 1 108 ? 16.047 9.195 13.117 1 98.06 108 ARG A O 1
ATOM 857 N N . ASP A 1 109 ? 17.078 7.453 14.07 1 95.88 109 ASP A N 1
ATOM 858 C CA . ASP A 1 109 ? 17.156 8.023 15.414 1 95.88 109 ASP A CA 1
ATOM 859 C C . ASP A 1 109 ? 15.766 8.375 15.938 1 95.88 109 ASP A C 1
ATOM 861 O O . ASP A 1 109 ? 15.562 9.453 16.5 1 95.88 109 ASP A O 1
ATOM 865 N N . GLY A 1 110 ? 14.852 7.559 15.562 1 95.81 110 GLY A N 1
ATOM 866 C CA . GLY A 1 110 ? 13.508 7.672 16.109 1 95.81 110 GLY A CA 1
ATOM 867 C C . GLY A 1 110 ? 12.633 8.641 15.344 1 95.81 110 GLY A C 1
ATOM 868 O O . GLY A 1 110 ? 11.477 8.859 15.711 1 95.81 110 GLY A O 1
ATOM 869 N N . LEU A 1 111 ? 13.172 9.18 14.25 1 98 111 LEU A N 1
ATOM 870 C CA . LEU A 1 111 ? 12.414 10.125 13.43 1 98 111 LEU A CA 1
ATOM 871 C C . LEU A 1 111 ? 12.188 9.555 12.031 1 98 111 LEU A C 1
ATOM 873 O O . LEU A 1 111 ? 13 8.781 11.531 1 98 111 LEU A O 1
ATOM 877 N N . ILE A 1 112 ? 11.094 9.953 11.391 1 98.44 112 ILE A N 1
ATOM 878 C CA . ILE A 1 112 ? 10.797 9.5 10.031 1 98.44 112 ILE A CA 1
ATOM 879 C C . ILE A 1 112 ? 11.711 10.211 9.039 1 98.44 112 ILE A C 1
ATOM 881 O O . ILE A 1 112 ? 11.688 11.438 8.93 1 98.44 112 ILE A O 1
ATOM 885 N N . CYS A 1 113 ? 12.484 9.461 8.328 1 98.75 113 CYS A N 1
ATOM 886 C CA . CYS A 1 113 ? 13.398 10.055 7.355 1 98.75 113 CYS A CA 1
ATOM 887 C C . CYS A 1 113 ? 12.961 9.734 5.93 1 98.75 113 CYS A C 1
ATOM 889 O O . CYS A 1 113 ? 13.398 10.391 4.984 1 98.75 113 CYS A O 1
ATOM 891 N N . GLU A 1 114 ? 12.156 8.719 5.758 1 98.44 114 GLU A N 1
ATOM 892 C CA . GLU A 1 114 ? 11.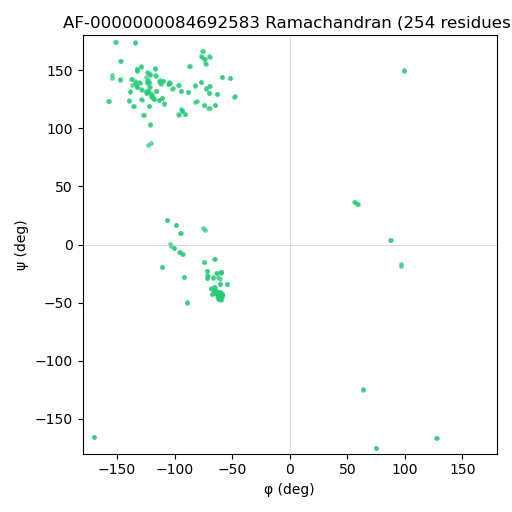508 8.383 4.496 1 98.44 114 GLU A CA 1
ATOM 893 C C . GLU A 1 114 ? 10.047 7.988 4.715 1 98.44 114 GLU A C 1
ATOM 895 O O . GLU A 1 114 ? 9.727 7.301 5.688 1 98.44 114 GLU A O 1
ATOM 900 N N . MET A 1 115 ? 9.242 8.375 3.816 1 97.56 115 MET A N 1
ATOM 901 C CA . MET A 1 115 ? 7.824 8.031 3.818 1 97.56 115 MET A CA 1
ATOM 902 C C . MET A 1 115 ? 7.34 7.715 2.406 1 97.56 115 MET A C 1
ATOM 904 O O . MET A 1 115 ? 7.578 8.492 1.479 1 97.56 115 MET A O 1
ATOM 908 N N . ARG A 1 116 ? 6.82 6.613 2.201 1 95.19 116 ARG A N 1
ATOM 909 C CA . ARG A 1 116 ? 6.184 6.23 0.944 1 95.19 116 ARG A CA 1
ATOM 910 C C . ARG A 1 116 ? 4.715 5.883 1.155 1 95.19 116 ARG A C 1
ATOM 912 O O . ARG A 1 116 ? 4.383 5.07 2.02 1 95.19 116 ARG A O 1
ATOM 919 N N . LEU A 1 117 ? 3.85 6.473 0.419 1 93.31 117 LEU A N 1
ATOM 920 C CA . LEU A 1 117 ? 2.408 6.34 0.605 1 93.31 117 LEU A CA 1
ATOM 921 C C . LEU A 1 117 ? 1.743 5.812 -0.662 1 93.31 117 LEU A C 1
ATOM 923 O O . LEU A 1 117 ? 1.99 6.324 -1.757 1 93.31 117 LEU A O 1
ATOM 927 N N . ALA A 1 118 ? 0.921 4.824 -0.516 1 89.81 118 ALA A N 1
ATOM 928 C CA . ALA A 1 118 ? 0.105 4.297 -1.606 1 89.81 118 ALA A CA 1
ATOM 929 C C . ALA A 1 118 ? -1.381 4.379 -1.268 1 89.81 118 ALA A C 1
ATOM 931 O O . ALA A 1 118 ? -1.772 4.176 -0.116 1 89.81 118 ALA A O 1
ATOM 932 N N . VAL A 1 119 ? -2.156 4.605 -2.336 1 84.75 119 VAL A N 1
ATOM 933 C CA . VAL A 1 119 ? -3.592 4.766 -2.135 1 84.75 119 VAL A CA 1
ATOM 934 C C . VAL A 1 119 ? -4.332 3.557 -2.705 1 84.75 119 VAL A C 1
ATOM 936 O O . VAL A 1 119 ? -3.994 3.066 -3.785 1 84.75 119 VAL A O 1
ATOM 939 N N . TRP A 1 120 ? -5.348 3.104 -2.033 1 77.81 120 TRP A N 1
ATOM 940 C CA . TRP A 1 120 ? -6.336 2.143 -2.512 1 77.81 120 TRP A CA 1
ATOM 941 C C . TRP A 1 120 ? -7.406 2.836 -3.35 1 77.81 120 TRP A C 1
ATOM 943 O O . TRP A 1 120 ? -8.047 3.781 -2.891 1 77.81 120 TRP A O 1
ATOM 953 N N . PRO A 1 121 ? -7.629 2.453 -4.602 1 71 121 PRO A N 1
ATOM 954 C CA . PRO A 1 121 ? -8.43 3.248 -5.535 1 71 121 PRO A CA 1
ATOM 955 C C . PRO A 1 121 ? -9.922 3.184 -5.242 1 71 121 PRO A C 1
ATOM 957 O O . PRO A 1 121 ? -10.727 3.809 -5.941 1 71 121 PRO A O 1
ATOM 960 N N . HIS A 1 122 ? -10.398 2.678 -4.121 1 78.25 122 HIS A N 1
ATOM 961 C CA . HIS A 1 122 ? -11.836 2.557 -3.918 1 78.25 122 HIS A CA 1
ATOM 962 C C . HIS A 1 122 ? -12.289 3.35 -2.695 1 78.25 122 HIS A C 1
ATOM 964 O O . HIS A 1 122 ? -12.547 2.771 -1.638 1 78.25 122 HIS A O 1
ATOM 970 N N . PRO A 1 123 ? -12.578 4.691 -3.006 1 77.5 123 PRO A N 1
ATOM 971 C CA . PRO A 1 123 ? -13.094 5.465 -1.874 1 77.5 123 PRO A CA 1
ATOM 972 C C . PRO A 1 123 ? -14.539 5.102 -1.522 1 77.5 123 PRO A C 1
ATOM 974 O O . PRO A 1 123 ? -15.242 4.508 -2.338 1 77.5 123 PRO A O 1
ATOM 977 N N . GLU A 1 124 ? -14.906 5.348 -0.348 1 86.06 124 GLU A N 1
ATOM 978 C CA . GLU A 1 124 ? -16.25 5.082 0.153 1 86.06 124 GLU A CA 1
ATOM 979 C C . GLU A 1 124 ? -16.875 6.34 0.746 1 86.06 124 GLU A C 1
ATOM 981 O O . GLU A 1 124 ? -16.25 7.051 1.527 1 86.06 124 GLU A O 1
ATOM 986 N N . ARG A 1 125 ? -18.094 6.602 0.356 1 87.62 125 ARG A N 1
ATOM 987 C CA . ARG A 1 125 ? -18.812 7.695 0.997 1 87.62 125 ARG A CA 1
ATOM 988 C C . ARG A 1 125 ? -19.172 7.352 2.439 1 87.62 125 ARG A C 1
ATOM 990 O O . ARG A 1 125 ? -19.562 6.223 2.734 1 87.62 125 ARG A O 1
ATOM 997 N N . ILE A 1 126 ? -18.969 8.305 3.291 1 91.19 126 ILE A N 1
ATOM 998 C CA . ILE A 1 126 ? -19.25 8.086 4.703 1 91.19 126 ILE A CA 1
ATOM 999 C C . ILE A 1 126 ? -20.016 9.281 5.266 1 91.19 126 ILE A C 1
ATOM 1001 O O . ILE A 1 126 ? -20.203 10.289 4.574 1 91.19 126 ILE A O 1
ATOM 1005 N N . GLU A 1 127 ? -20.453 9.125 6.527 1 85.88 127 GLU A N 1
ATOM 1006 C CA . GLU A 1 127 ? -20.953 10.281 7.246 1 85.88 127 GLU A CA 1
ATOM 1007 C C . GLU A 1 127 ? -19.812 11.164 7.75 1 85.88 127 GLU A C 1
ATOM 1009 O O . GLU A 1 127 ? -18.781 10.664 8.188 1 85.88 127 GLU A O 1
ATOM 1014 N N . PRO A 1 128 ? -20.047 12.492 7.637 1 82.62 128 PRO A N 1
ATOM 1015 C CA . PRO A 1 128 ? -19.016 13.383 8.18 1 82.62 128 PRO A CA 1
ATOM 1016 C C . PRO A 1 128 ? -18.766 13.164 9.672 1 82.62 128 PRO A C 1
ATOM 1018 O O . PRO A 1 128 ? -19.703 12.805 10.406 1 82.62 128 PRO A O 1
ATOM 1021 N N . PHE A 1 129 ? -17.547 13.289 10.094 1 75.75 129 PHE A N 1
ATOM 1022 C CA . PHE A 1 129 ? -17.156 13.109 11.492 1 75.75 129 PHE A CA 1
ATOM 1023 C C . PHE A 1 129 ? -16.797 14.438 12.125 1 75.75 129 PHE A C 1
ATOM 1025 O O . PHE A 1 129 ? -16.453 15.398 11.43 1 75.75 129 PHE A O 1
ATOM 1032 N N . MET B 1 1 ? 5.285 -19.312 9.906 1 73.06 1 MET B N 1
ATOM 1033 C CA . MET B 1 1 ? 5.762 -19.344 8.531 1 73.06 1 MET B CA 1
ATOM 1034 C C . MET B 1 1 ? 6.836 -18.281 8.297 1 73.06 1 MET B C 1
ATOM 1036 O O . MET B 1 1 ? 6.809 -17.219 8.914 1 73.06 1 MET B O 1
ATOM 1040 N N . HIS B 1 2 ? 7.836 -18.656 7.383 1 86.5 2 HIS B N 1
ATOM 1041 C CA . HIS B 1 2 ? 8.797 -17.672 6.902 1 86.5 2 HIS B CA 1
ATOM 1042 C C . HIS B 1 2 ? 8.305 -17 5.625 1 86.5 2 HIS B C 1
ATOM 1044 O O . HIS B 1 2 ? 8.078 -17.672 4.613 1 86.5 2 HIS B O 1
ATOM 1050 N N . PHE B 1 3 ? 8.008 -15.781 5.672 1 93.94 3 PHE B N 1
ATOM 1051 C CA . PHE B 1 3 ? 7.43 -15.016 4.574 1 93.94 3 PHE B CA 1
ATOM 1052 C C . PHE B 1 3 ? 8.281 -15.125 3.32 1 93.94 3 PHE B C 1
ATOM 1054 O O . PHE B 1 3 ? 7.758 -15.188 2.207 1 93.94 3 PHE B O 1
ATOM 1061 N N . ALA B 1 4 ? 9.609 -15.219 3.51 1 94 4 ALA B N 1
ATOM 1062 C CA . ALA B 1 4 ? 10.531 -15.359 2.383 1 94 4 ALA B CA 1
ATOM 1063 C C . ALA B 1 4 ? 10.234 -16.625 1.586 1 94 4 ALA B C 1
ATOM 1065 O O . ALA B 1 4 ? 10.383 -16.641 0.362 1 94 4 ALA B O 1
ATOM 1066 N N . ASN B 1 5 ? 9.805 -17.656 2.271 1 95 5 ASN B N 1
ATOM 1067 C CA . ASN B 1 5 ? 9.453 -18.891 1.589 1 95 5 ASN B CA 1
ATOM 1068 C C . ASN B 1 5 ? 8.195 -18.719 0.736 1 95 5 ASN B C 1
ATOM 1070 O O . ASN B 1 5 ? 8.086 -19.328 -0.335 1 95 5 ASN B O 1
ATOM 1074 N N . TYR B 1 6 ? 7.223 -17.953 1.229 1 96.06 6 TYR B N 1
ATOM 1075 C CA . TYR B 1 6 ? 6.027 -17.641 0.45 1 96.06 6 TYR B CA 1
ATOM 1076 C C . TYR B 1 6 ? 6.391 -16.906 -0.836 1 96.06 6 TYR B C 1
ATOM 1078 O O . TYR B 1 6 ? 5.906 -17.266 -1.915 1 96.06 6 TYR B O 1
ATOM 1086 N N . VAL B 1 7 ? 7.246 -15.922 -0.727 1 96.69 7 VAL B N 1
ATOM 1087 C CA . VAL B 1 7 ? 7.656 -15.133 -1.881 1 96.69 7 VAL B CA 1
ATOM 1088 C C . VAL B 1 7 ? 8.359 -16.031 -2.898 1 96.69 7 VAL B C 1
ATOM 1090 O O . VAL B 1 7 ? 8.125 -15.914 -4.102 1 96.69 7 VAL B O 1
ATOM 1093 N N . GLU B 1 8 ? 9.242 -16.906 -2.41 1 95.56 8 GLU B N 1
ATOM 1094 C CA . GLU B 1 8 ? 9.93 -17.844 -3.289 1 95.56 8 GLU B CA 1
ATOM 1095 C C . GLU B 1 8 ? 8.938 -18.734 -4.023 1 95.56 8 GLU B C 1
ATOM 1097 O O . GLU B 1 8 ? 9.062 -18.953 -5.23 1 95.56 8 GLU B O 1
ATOM 1102 N N . ALA B 1 9 ? 8.008 -19.266 -3.283 1 95.25 9 ALA B N 1
ATOM 1103 C CA . ALA B 1 9 ? 6.977 -20.109 -3.891 1 95.25 9 ALA B CA 1
ATOM 1104 C C . ALA B 1 9 ? 6.203 -19.344 -4.961 1 95.25 9 ALA B C 1
ATOM 1106 O O . ALA B 1 9 ? 5.906 -19.891 -6.027 1 95.25 9 ALA B O 1
ATOM 1107 N N . TYR B 1 10 ? 5.855 -18.094 -4.676 1 96.06 10 TYR B N 1
ATOM 1108 C CA . TYR B 1 10 ? 5.145 -17.25 -5.629 1 96.06 10 TYR B CA 1
ATOM 1109 C C . TYR B 1 10 ? 5.949 -17.078 -6.914 1 96.06 10 TYR B C 1
ATOM 1111 O O . TYR B 1 10 ? 5.406 -17.219 -8.016 1 96.06 10 TYR B O 1
ATOM 1119 N N . ASN B 1 11 ? 7.25 -16.844 -6.738 1 96.06 11 ASN B N 1
ATOM 1120 C CA . ASN B 1 11 ? 8.125 -16.562 -7.871 1 96.06 11 ASN B CA 1
ATOM 1121 C C . ASN B 1 11 ? 8.375 -17.828 -8.703 1 96.06 11 ASN B C 1
ATOM 1123 O O . ASN B 1 11 ? 8.586 -17.734 -9.914 1 96.06 11 ASN B O 1
ATOM 1127 N N . LEU B 1 12 ? 8.281 -18.984 -8.102 1 92 12 LEU B N 1
ATOM 1128 C CA . LEU B 1 12 ? 8.445 -20.25 -8.805 1 92 12 LEU B CA 1
ATOM 1129 C C . LEU B 1 12 ? 7.215 -20.562 -9.648 1 92 12 LEU B C 1
ATOM 1131 O O . LEU B 1 12 ? 7.27 -21.406 -10.539 1 92 12 LEU B O 1
ATOM 1135 N N . ASN B 1 13 ? 6.168 -19.859 -9.359 1 90.94 13 ASN B N 1
ATOM 1136 C CA . ASN B 1 13 ? 4.891 -20.031 -10.047 1 90.94 13 ASN B CA 1
ATOM 1137 C C . ASN B 1 13 ? 4.395 -21.469 -9.953 1 90.94 13 ASN B C 1
ATOM 1139 O O . ASN B 1 13 ? 3.932 -22.047 -10.945 1 90.94 13 ASN B O 1
ATOM 1143 N N . ASP B 1 14 ? 4.645 -22.031 -8.844 1 88.69 14 ASP B N 1
ATOM 1144 C CA . ASP B 1 14 ? 4.113 -23.344 -8.5 1 88.69 14 ASP B CA 1
ATOM 1145 C C . ASP B 1 14 ? 2.855 -23.219 -7.645 1 88.69 14 ASP B C 1
ATOM 1147 O O . ASP B 1 14 ? 2.932 -22.875 -6.469 1 88.69 14 ASP B O 1
ATOM 1151 N N . GLU B 1 15 ? 1.731 -23.609 -8.219 1 89.62 15 GLU B N 1
ATOM 1152 C CA . GLU B 1 15 ? 0.446 -23.391 -7.559 1 89.62 15 GLU B CA 1
ATOM 1153 C C . GLU B 1 15 ? 0.365 -24.141 -6.238 1 89.62 15 GLU B C 1
ATOM 1155 O O . GLU B 1 15 ? -0.141 -23.625 -5.242 1 89.62 15 GLU B O 1
ATOM 1160 N N . SER B 1 16 ? 0.805 -25.391 -6.301 1 91.62 16 SER B N 1
ATOM 1161 C CA . SER B 1 16 ? 0.779 -26.203 -5.082 1 91.62 16 SER B CA 1
ATOM 1162 C C . SER B 1 16 ? 1.63 -25.562 -3.984 1 91.62 16 SER B C 1
ATOM 1164 O O . SER B 1 16 ? 1.215 -25.5 -2.826 1 91.62 16 SER B O 1
ATOM 1166 N N . ALA B 1 17 ? 2.758 -25.109 -4.367 1 92.5 17 ALA B N 1
ATOM 1167 C CA . ALA B 1 17 ? 3.662 -24.484 -3.4 1 92.5 17 ALA B CA 1
ATOM 1168 C C . ALA B 1 17 ? 3.059 -23.219 -2.82 1 92.5 17 ALA B C 1
ATOM 1170 O O . ALA B 1 17 ? 3.148 -22.969 -1.614 1 92.5 17 ALA B O 1
ATOM 1171 N N . LYS B 1 18 ? 2.391 -22.359 -3.621 1 94.56 18 LYS B N 1
ATOM 1172 C CA . LYS B 1 18 ? 1.721 -21.156 -3.146 1 94.56 18 LYS B CA 1
ATOM 1173 C C . LYS B 1 18 ? 0.601 -21.5 -2.166 1 94.56 18 LYS B C 1
ATOM 1175 O O . LYS B 1 18 ? 0.474 -20.859 -1.115 1 94.56 18 LYS B O 1
ATOM 1180 N N . GLY B 1 19 ? -0.125 -22.484 -2.594 1 96.5 19 GLY B N 1
ATOM 1181 C CA . GLY B 1 19 ? -1.299 -22.859 -1.824 1 96.5 19 GLY B CA 1
ATOM 1182 C C . GLY B 1 19 ? -0.966 -23.328 -0.418 1 96.5 19 GLY B C 1
ATOM 1183 O O . GLY B 1 19 ? -1.778 -23.172 0.498 1 96.5 19 GLY B O 1
ATOM 1184 N N . ALA B 1 20 ? 0.189 -23.875 -0.186 1 96.5 20 ALA B N 1
ATOM 1185 C CA . ALA B 1 20 ? 0.617 -24.406 1.107 1 96.5 20 ALA B CA 1
ATOM 1186 C C . ALA B 1 20 ? 0.742 -23.281 2.141 1 96.5 20 ALA B C 1
ATOM 1188 O O . ALA B 1 20 ? 0.821 -23.547 3.344 1 96.5 20 ALA B O 1
ATOM 1189 N N . PHE B 1 21 ? 0.719 -22.016 1.697 1 97.81 21 PHE B N 1
ATOM 1190 C CA . PHE B 1 21 ? 0.899 -20.891 2.607 1 97.81 21 PHE B CA 1
ATOM 1191 C C . PHE B 1 21 ? -0.432 -20.219 2.895 1 97.81 21 PHE B C 1
ATOM 1193 O O . PHE B 1 21 ? -0.489 -19.25 3.66 1 97.81 21 PHE B O 1
ATOM 1200 N N . LEU B 1 22 ? -1.503 -20.719 2.291 1 98.25 22 LEU B N 1
ATOM 1201 C CA . LEU B 1 22 ? -2.803 -20.062 2.385 1 98.25 22 LEU B CA 1
ATOM 1202 C C . LEU B 1 22 ? -3.783 -20.922 3.188 1 98.25 22 LEU B C 1
ATOM 1204 O O . LEU B 1 22 ? -3.797 -22.141 3.059 1 98.25 22 LEU B O 1
ATOM 1208 N N . THR B 1 23 ? -4.625 -20.328 4.02 1 98.44 23 THR B N 1
ATOM 1209 C CA . THR B 1 23 ? -5.758 -21.047 4.598 1 98.44 23 THR B CA 1
ATOM 1210 C C . THR B 1 23 ? -6.816 -21.344 3.537 1 98.44 23 THR B C 1
ATOM 1212 O O . THR B 1 23 ? -6.867 -20.672 2.504 1 98.44 23 THR B O 1
ATOM 1215 N N . ASP B 1 24 ? -7.68 -22.234 3.779 1 98.19 24 ASP B N 1
ATOM 1216 C CA . ASP B 1 24 ? -8.719 -22.609 2.824 1 98.19 24 ASP B CA 1
ATOM 1217 C C . ASP B 1 24 ? -9.703 -21.453 2.613 1 98.19 24 ASP B C 1
ATOM 1219 O O . ASP B 1 24 ? -10.258 -21.297 1.526 1 98.19 24 ASP B O 1
ATOM 1223 N N . ASP B 1 25 ? -9.844 -20.625 3.662 1 98.5 25 ASP B N 1
ATOM 1224 C CA . ASP B 1 25 ? -10.859 -19.562 3.629 1 98.5 25 ASP B CA 1
ATOM 1225 C C . ASP B 1 25 ? -10.219 -18.203 3.43 1 98.5 25 ASP B C 1
ATOM 1227 O O . ASP B 1 25 ? -10.789 -17.172 3.826 1 98.5 25 ASP B O 1
ATOM 1231 N N . ILE B 1 26 ? -9.008 -18.109 2.898 1 98.62 26 ILE B N 1
ATOM 1232 C CA . ILE B 1 26 ? -8.305 -16.844 2.68 1 98.62 26 ILE B CA 1
ATOM 1233 C C . ILE B 1 26 ? -9.211 -15.883 1.913 1 98.62 26 ILE B C 1
ATOM 1235 O O . ILE B 1 26 ? -9.977 -16.297 1.045 1 98.62 26 ILE B O 1
ATOM 1239 N N . VAL B 1 27 ? -9.133 -14.672 2.238 1 98.38 27 VAL B N 1
ATOM 1240 C CA . VAL B 1 27 ? -9.742 -13.586 1.477 1 98.38 27 VAL B CA 1
ATOM 1241 C C . VAL B 1 27 ? -8.656 -12.641 0.96 1 98.38 27 VAL B C 1
ATOM 1243 O O . VAL B 1 27 ? -7.805 -12.188 1.727 1 98.38 27 VAL B O 1
ATOM 1246 N N . LEU B 1 28 ? -8.641 -12.422 -0.326 1 97.5 28 LEU B N 1
ATOM 1247 C CA . LEU B 1 28 ? -7.762 -11.445 -0.964 1 97.5 28 LEU B CA 1
ATOM 1248 C C . LEU B 1 28 ? -8.562 -10.273 -1.515 1 97.5 28 LEU B C 1
ATOM 1250 O O . LEU B 1 28 ? -9.562 -10.469 -2.205 1 97.5 28 LEU B O 1
ATOM 1254 N N . GLU B 1 29 ? -8.188 -9.109 -1.136 1 94.56 29 GLU B N 1
ATOM 1255 C CA . GLU B 1 29 ? -8.781 -7.887 -1.661 1 94.56 29 GLU B CA 1
ATOM 1256 C C . GLU B 1 29 ? -7.727 -6.984 -2.293 1 94.56 29 GLU B C 1
ATOM 1258 O O . GLU B 1 29 ? -6.625 -6.836 -1.759 1 94.56 29 GLU B O 1
ATOM 1263 N 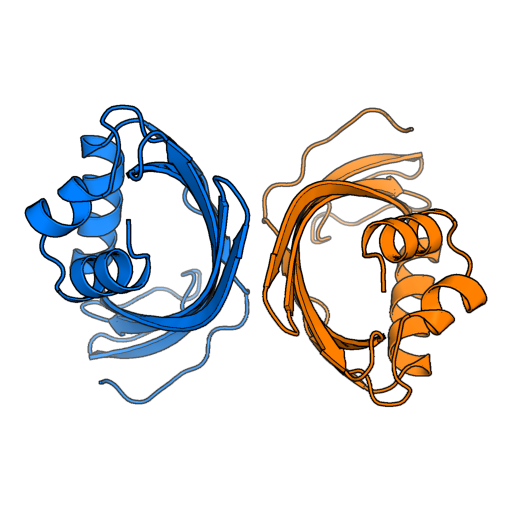N . GLY B 1 30 ? -8.055 -6.375 -3.441 1 88.69 30 GLY B N 1
ATOM 1264 C CA . GLY B 1 30 ? -7.156 -5.426 -4.086 1 88.6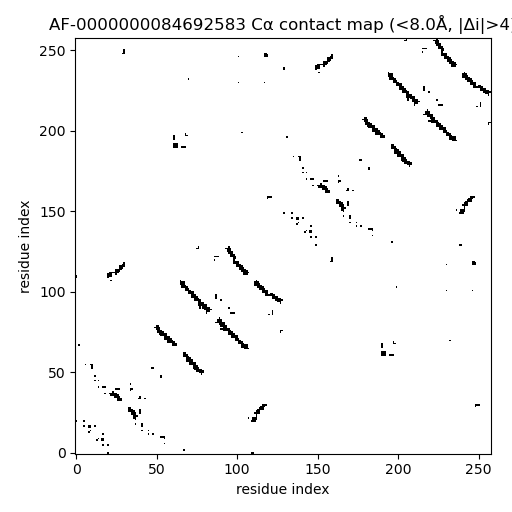9 30 GLY B CA 1
ATOM 1265 C C . GLY B 1 30 ? -7.805 -4.676 -5.23 1 88.69 30 GLY B C 1
ATOM 1266 O O . GLY B 1 30 ? -9.031 -4.617 -5.328 1 88.69 30 GLY B O 1
ATOM 1267 N N . ALA B 1 31 ? -6.949 -4.02 -6.059 1 76.5 31 ALA B N 1
ATOM 1268 C CA . ALA B 1 31 ? -7.41 -3.223 -7.191 1 76.5 31 ALA B CA 1
ATOM 1269 C C . ALA B 1 31 ? -8.203 -4.074 -8.18 1 76.5 31 ALA B C 1
ATOM 1271 O O . ALA B 1 31 ? -9.078 -3.57 -8.883 1 76.5 31 ALA B O 1
ATOM 1272 N N . HIS B 1 32 ? -7.91 -5.34 -8.117 1 80.5 32 HIS B N 1
ATOM 1273 C CA . HIS B 1 32 ? -8.523 -6.227 -9.102 1 80.5 32 HIS B CA 1
ATOM 1274 C C . HIS B 1 32 ? -9.812 -6.84 -8.562 1 80.5 32 HIS B C 1
ATOM 1276 O O . HIS B 1 32 ? -10.508 -7.562 -9.281 1 80.5 32 HIS B O 1
ATOM 1282 N N . GLY B 1 33 ? -10.078 -6.637 -7.34 1 86.81 33 GLY B N 1
ATOM 1283 C CA . GLY B 1 33 ? -11.312 -7.172 -6.77 1 86.81 33 GLY B CA 1
ATOM 1284 C C . GLY B 1 33 ? -11.078 -7.992 -5.52 1 86.81 33 GLY B C 1
ATOM 1285 O O . GLY B 1 33 ? -10.047 -7.855 -4.859 1 86.81 33 GLY B O 1
ATOM 1286 N N . SER B 1 34 ? -12.195 -8.742 -5.156 1 93.94 34 SER B N 1
ATOM 1287 C CA . SER B 1 34 ? -12.164 -9.594 -3.975 1 93.94 34 SER B CA 1
ATOM 1288 C C . SER B 1 34 ? -12.32 -11.062 -4.352 1 93.94 34 SER B C 1
ATOM 1290 O O . SER B 1 34 ? -13.156 -11.406 -5.188 1 93.94 34 SER B O 1
ATOM 1292 N N . PHE B 1 35 ? -11.438 -11.883 -3.793 1 97.12 35 PHE B N 1
ATOM 1293 C CA . PHE B 1 35 ? -11.422 -13.32 -4.02 1 97.12 35 PHE B CA 1
ATOM 1294 C C . PHE B 1 35 ? -11.508 -14.078 -2.701 1 97.12 35 PHE B C 1
ATOM 1296 O O . PHE B 1 35 ? -10.75 -13.805 -1.77 1 97.12 35 PHE B O 1
ATOM 1303 N N . GLN B 1 36 ? -12.414 -15.016 -2.686 1 98.19 36 GLN B N 1
ATOM 1304 C CA . GLN B 1 36 ? -12.617 -15.773 -1.455 1 98.19 36 GLN B CA 1
ATOM 1305 C C . GLN B 1 36 ? -12.336 -17.266 -1.668 1 98.19 36 GLN B C 1
ATOM 1307 O O . GLN B 1 36 ? -12.875 -17.875 -2.586 1 98.19 36 GLN B O 1
ATOM 1312 N N . GLY B 1 37 ? -11.461 -17.719 -0.8 1 98.5 37 GLY B N 1
ATOM 1313 C CA . GLY B 1 37 ? -11.102 -19.125 -0.868 1 98.5 37 GLY B CA 1
ATOM 1314 C C . GLY B 1 37 ? -9.797 -19.359 -1.593 1 98.5 37 GLY B C 1
ATOM 1315 O O . GLY B 1 37 ? -9.453 -18.641 -2.535 1 98.5 37 GLY B O 1
ATOM 1316 N N . LYS B 1 38 ? -9.164 -20.406 -1.146 1 98.19 38 LYS B N 1
ATOM 1317 C CA . LYS B 1 38 ? -7.832 -20.734 -1.649 1 98.19 38 LYS B CA 1
ATOM 1318 C C . LYS B 1 38 ? -7.852 -20.938 -3.16 1 98.19 38 LYS B C 1
ATOM 1320 O O . LYS B 1 38 ? -7.004 -20.406 -3.877 1 98.19 38 LYS B O 1
ATOM 1325 N N . GLN B 1 39 ? -8.797 -21.641 -3.652 1 97.5 39 GLN B N 1
ATOM 1326 C CA . GLN B 1 39 ? -8.852 -21.922 -5.082 1 97.5 39 GLN B CA 1
ATOM 1327 C C . GLN B 1 39 ? -9.047 -20.656 -5.895 1 97.5 39 GLN B C 1
ATOM 1329 O O . GLN B 1 39 ? -8.406 -20.469 -6.93 1 97.5 39 GLN B O 1
ATOM 1334 N N . ALA B 1 40 ? -9.938 -19.781 -5.43 1 97.75 40 ALA B N 1
ATOM 1335 C CA . ALA B 1 40 ? -10.188 -18.531 -6.125 1 97.75 40 ALA B CA 1
ATOM 1336 C C . ALA B 1 40 ? -8.93 -17.672 -6.164 1 97.75 40 ALA B C 1
ATOM 1338 O O . ALA B 1 40 ? -8.617 -17.062 -7.191 1 97.75 40 ALA B O 1
ATOM 1339 N N . VAL B 1 41 ? -8.219 -17.609 -5.078 1 97.88 41 VAL B N 1
ATOM 1340 C CA . VAL B 1 41 ? -7.008 -16.797 -4.977 1 97.88 41 VAL B CA 1
ATOM 1341 C C . VAL B 1 41 ? -5.922 -17.375 -5.879 1 97.88 41 VAL B C 1
ATOM 1343 O O . VAL B 1 41 ? -5.27 -16.641 -6.621 1 97.88 41 VAL B O 1
ATOM 1346 N N . LEU B 1 42 ? -5.801 -18.688 -5.863 1 97.31 42 LEU B N 1
ATOM 1347 C CA . LEU B 1 42 ? -4.797 -19.344 -6.707 1 97.31 42 LEU B CA 1
ATOM 1348 C C . LEU B 1 42 ? -5.121 -19.141 -8.18 1 97.31 42 LEU B C 1
ATOM 1350 O O . LEU B 1 42 ? -4.223 -18.938 -9 1 97.31 42 LEU B O 1
ATOM 1354 N N . SER B 1 43 ? -6.395 -19.156 -8.492 1 96.44 43 SER B N 1
ATOM 1355 C CA . SER B 1 43 ? -6.812 -18.922 -9.867 1 96.44 43 SER B CA 1
ATOM 1356 C C . SER B 1 43 ? -6.48 -17.5 -10.305 1 96.44 43 SER B C 1
ATOM 1358 O O . SER B 1 43 ? -6.031 -17.266 -11.43 1 96.44 43 SER B O 1
ATOM 1360 N N . PHE B 1 44 ? -6.688 -16.656 -9.414 1 95.81 44 PHE B N 1
ATOM 1361 C CA . PHE B 1 44 ? -6.367 -15.266 -9.695 1 95.81 44 PHE B CA 1
ATOM 1362 C C . PHE B 1 44 ? -4.879 -15.094 -9.977 1 95.81 44 PHE B C 1
ATOM 1364 O O . PHE B 1 44 ? -4.492 -14.453 -10.953 1 95.81 44 PHE B O 1
ATOM 1371 N N . PHE B 1 45 ? -3.992 -15.672 -9.156 1 96.06 45 PHE B N 1
ATOM 1372 C CA . PHE B 1 45 ? -2.551 -15.617 -9.375 1 96.06 45 PHE B CA 1
ATOM 1373 C C . PHE B 1 45 ? -2.178 -16.25 -10.703 1 96.06 45 PHE B C 1
ATOM 1375 O O . PHE B 1 45 ? -1.367 -15.703 -11.453 1 96.06 45 PHE B O 1
ATOM 1382 N N . ALA B 1 46 ? -2.822 -17.359 -11 1 94.44 46 ALA B N 1
ATOM 1383 C CA . ALA B 1 46 ? -2.525 -18.094 -12.227 1 94.44 46 ALA B CA 1
ATOM 1384 C C . ALA B 1 46 ? -2.883 -17.266 -13.461 1 94.44 46 ALA B C 1
ATOM 1386 O O . ALA B 1 46 ? -2.158 -17.281 -14.461 1 94.44 46 ALA B O 1
ATOM 1387 N N . ASP B 1 47 ? -3.996 -16.562 -13.344 1 92.69 47 ASP B N 1
ATOM 1388 C CA . ASP B 1 47 ? -4.414 -15.703 -14.445 1 92.69 47 ASP B CA 1
ATOM 1389 C C . ASP B 1 47 ? -3.367 -14.633 -14.727 1 92.69 47 ASP B C 1
ATOM 1391 O O . ASP B 1 47 ? -3.037 -14.367 -15.883 1 92.69 47 ASP B O 1
ATOM 1395 N N . GLY B 1 48 ? -2.832 -14.078 -13.672 1 91.25 48 GLY B N 1
ATOM 1396 C CA . GLY B 1 48 ? -1.761 -13.109 -13.836 1 91.25 48 GLY B CA 1
ATOM 1397 C C . GLY B 1 48 ? -0.523 -13.695 -14.492 1 91.25 48 GLY B C 1
ATOM 1398 O O . GLY B 1 48 ? 0.049 -13.094 -15.398 1 91.25 48 GLY B O 1
ATOM 1399 N N . HIS B 1 49 ? -0.182 -14.852 -14.109 1 92.56 49 HIS B N 1
ATOM 1400 C CA . HIS B 1 49 ? 1.02 -15.5 -14.617 1 92.56 49 HIS B CA 1
ATOM 1401 C C . HIS B 1 49 ? 0.838 -15.945 -16.062 1 92.56 49 HIS B C 1
ATOM 1403 O O . HIS B 1 49 ? 1.817 -16.109 -16.797 1 92.56 49 HIS B O 1
ATOM 1409 N N . ARG B 1 50 ? -0.354 -16.125 -16.469 1 92.69 50 ARG B N 1
ATOM 1410 C CA . ARG B 1 50 ? -0.619 -16.453 -17.859 1 92.69 50 ARG B CA 1
ATOM 1411 C C . ARG B 1 50 ? -0.379 -15.258 -18.766 1 92.69 50 ARG B C 1
ATOM 1413 O O . ARG B 1 50 ? 0.043 -15.422 -19.922 1 92.69 50 ARG B O 1
ATOM 1420 N N . GLU B 1 51 ? -0.571 -14.086 -18.203 1 93.56 51 GLU B N 1
ATOM 1421 C CA . GLU B 1 51 ? -0.485 -12.875 -19.016 1 93.56 51 GLU B CA 1
ATOM 1422 C C . GLU B 1 51 ? 0.929 -12.305 -19 1 93.56 51 GLU B C 1
ATOM 1424 O O . GLU B 1 51 ? 1.331 -11.609 -19.938 1 93.56 51 GLU B O 1
ATOM 1429 N N . ALA B 1 52 ? 1.64 -12.547 -17.969 1 95.19 52 ALA B N 1
ATOM 1430 C CA . ALA B 1 52 ? 2.992 -12.008 -17.812 1 95.19 52 ALA B CA 1
ATOM 1431 C C . ALA B 1 52 ? 3.832 -12.883 -16.891 1 95.19 52 ALA B C 1
ATOM 1433 O O . ALA B 1 52 ? 3.309 -13.484 -15.953 1 95.19 52 ALA B O 1
ATOM 1434 N N . LYS B 1 53 ? 5.09 -13.008 -17.203 1 95.31 53 LYS B N 1
ATOM 1435 C CA . LYS B 1 53 ? 6.035 -13.516 -16.219 1 95.31 53 LYS B CA 1
ATOM 1436 C C . LYS B 1 53 ? 6.262 -12.508 -15.086 1 95.31 53 LYS B C 1
ATOM 1438 O O . LYS B 1 53 ? 6.719 -11.391 -15.336 1 95.31 53 LYS B O 1
ATOM 1443 N N . GLU B 1 54 ? 5.918 -12.875 -13.938 1 95.06 54 GLU B N 1
ATOM 1444 C CA . GLU B 1 54 ? 6.008 -11.969 -12.797 1 95.06 54 GLU B CA 1
ATOM 1445 C C . GLU B 1 54 ? 7.074 -12.422 -11.805 1 95.06 54 GLU B C 1
ATOM 1447 O O . GLU B 1 54 ? 7.219 -13.625 -11.547 1 95.06 54 GLU B O 1
ATOM 1452 N N . HIS B 1 55 ? 7.84 -11.523 -11.281 1 96.19 55 HIS B N 1
ATOM 1453 C CA . HIS B 1 55 ? 8.836 -11.766 -10.234 1 96.19 55 HIS B CA 1
ATOM 1454 C C . HIS B 1 55 ? 8.758 -10.703 -9.148 1 96.19 55 HIS B C 1
ATOM 1456 O O . HIS B 1 55 ? 8.914 -9.516 -9.422 1 96.19 55 HIS B O 1
ATOM 1462 N N . LEU B 1 56 ? 8.469 -11.172 -7.918 1 96.25 56 LEU B N 1
ATOM 1463 C CA . LEU B 1 56 ? 8.367 -10.273 -6.773 1 96.25 56 LEU B CA 1
ATOM 1464 C C . LEU B 1 56 ? 9.734 -10.078 -6.121 1 96.25 56 LEU B C 1
ATOM 1466 O O . LEU B 1 56 ? 10.445 -11.055 -5.855 1 96.25 56 LEU B O 1
ATOM 1470 N N . ARG B 1 57 ? 10.117 -8.859 -5.867 1 96 57 ARG B N 1
ATOM 1471 C CA . ARG B 1 57 ? 11.32 -8.484 -5.133 1 96 57 ARG B CA 1
ATOM 1472 C C . ARG B 1 57 ? 10.977 -7.637 -3.912 1 96 57 ARG B C 1
ATOM 1474 O O . ARG B 1 57 ? 10.711 -6.438 -4.035 1 96 57 ARG B O 1
ATOM 1481 N N . PRO B 1 58 ? 11 -8.203 -2.754 1 96.5 58 PRO B N 1
ATOM 1482 C CA . PRO B 1 58 ? 10.688 -7.418 -1.561 1 96.5 58 PRO B CA 1
ATOM 1483 C C . PRO B 1 58 ? 11.68 -6.285 -1.32 1 96.5 58 PRO B C 1
ATOM 1485 O O . PRO B 1 58 ? 12.891 -6.5 -1.389 1 96.5 58 PRO B O 1
ATOM 1488 N N . ARG B 1 59 ? 11.234 -5.113 -1.117 1 95.06 59 ARG B N 1
ATOM 1489 C CA . ARG B 1 59 ? 12.039 -3.967 -0.709 1 95.06 59 ARG B CA 1
ATOM 1490 C C . ARG B 1 59 ? 12.133 -3.879 0.81 1 95.06 59 ARG B C 1
ATOM 1492 O O . ARG B 1 59 ? 13.219 -3.689 1.357 1 95.06 59 ARG B O 1
ATOM 1499 N N . VAL B 1 60 ? 10.992 -3.963 1.459 1 96.81 60 VAL B N 1
ATOM 1500 C CA . VAL B 1 60 ? 10.836 -3.914 2.908 1 96.81 60 VAL B CA 1
ATOM 1501 C C . VAL B 1 60 ? 9.805 -4.953 3.355 1 96.81 60 VAL B C 1
ATOM 1503 O O . VAL B 1 60 ? 8.758 -5.105 2.725 1 96.81 60 VAL B O 1
ATOM 1506 N N . VAL B 1 61 ? 10.125 -5.719 4.34 1 97.5 61 VAL B N 1
ATOM 1507 C CA . VAL B 1 61 ? 9.203 -6.645 4.992 1 97.5 61 VAL B CA 1
ATOM 1508 C C . VAL B 1 61 ? 9.242 -6.426 6.504 1 97.5 61 VAL B C 1
ATOM 1510 O O . VAL B 1 61 ? 10.32 -6.441 7.113 1 97.5 61 VAL B O 1
ATOM 1513 N N . VAL B 1 62 ? 8.109 -6.188 7.039 1 97.62 62 VAL B N 1
ATOM 1514 C CA . VAL B 1 62 ? 8 -6 8.477 1 97.62 62 VAL B CA 1
ATOM 1515 C C . VAL B 1 62 ? 6.977 -6.977 9.055 1 97.62 62 VAL B C 1
ATOM 1517 O O . VAL B 1 62 ? 5.945 -7.238 8.43 1 97.62 62 VAL B O 1
ATOM 1520 N N . ARG B 1 63 ? 7.277 -7.418 10.211 1 96.81 63 ARG B N 1
ATOM 1521 C CA . ARG B 1 63 ? 6.402 -8.398 10.844 1 96.81 63 ARG B CA 1
ATOM 1522 C C . ARG B 1 63 ? 6.18 -8.07 12.32 1 96.81 63 ARG B C 1
ATOM 1524 O O . ARG B 1 63 ? 7.117 -7.691 13.023 1 96.81 63 ARG B O 1
ATOM 1531 N N . GLU B 1 64 ? 4.977 -8.195 12.773 1 95 64 GLU B N 1
ATOM 1532 C CA . GLU B 1 64 ? 4.605 -8.062 14.18 1 95 64 GLU B CA 1
ATOM 1533 C C . GLU B 1 64 ? 3.299 -8.789 14.477 1 95 64 GLU B C 1
ATOM 1535 O O . GLU B 1 64 ? 2.289 -8.562 13.805 1 95 64 GLU B O 1
ATOM 1540 N N . GLY B 1 65 ? 3.342 -9.75 15.469 1 95 65 GLY B N 1
ATOM 1541 C CA . GLY B 1 65 ? 2.154 -10.531 15.773 1 95 65 GLY B CA 1
ATOM 1542 C C . GLY B 1 65 ? 1.692 -11.398 14.617 1 95 65 GLY B C 1
ATOM 1543 O O . GLY B 1 65 ? 2.48 -12.156 14.055 1 95 65 GLY B O 1
ATOM 1544 N N . ASP B 1 66 ? 0.431 -11.195 14.25 1 96.81 66 ASP B N 1
ATOM 1545 C CA . ASP B 1 66 ? -0.155 -12.031 13.211 1 96.81 66 ASP B CA 1
ATOM 1546 C C . ASP B 1 66 ? -0.136 -11.328 11.852 1 96.81 66 ASP B C 1
ATOM 1548 O O . ASP B 1 66 ? -0.854 -11.719 10.93 1 96.81 66 ASP B O 1
ATOM 1552 N N . TYR B 1 67 ? 0.689 -10.281 11.766 1 98.06 67 TYR B N 1
ATOM 1553 C CA . TYR B 1 67 ? 0.676 -9.523 10.523 1 98.06 67 TYR B CA 1
ATOM 1554 C C . TYR B 1 67 ? 2.068 -9.453 9.906 1 98.06 67 TYR B C 1
ATOM 1556 O O . TYR B 1 67 ? 3.064 -9.328 10.625 1 98.06 67 TYR B O 1
ATOM 1564 N N . VAL B 1 68 ? 2.096 -9.555 8.625 1 98.19 68 VAL B N 1
ATOM 1565 C CA . VAL B 1 68 ? 3.238 -9.188 7.789 1 98.19 68 VAL B CA 1
ATOM 1566 C C . VAL B 1 68 ? 2.832 -8.094 6.809 1 98.19 68 VAL B C 1
ATOM 1568 O O . VAL B 1 68 ? 1.77 -8.172 6.184 1 98.19 68 VAL B O 1
ATOM 1571 N N . MET B 1 69 ? 3.533 -7.074 6.727 1 98.19 69 MET B N 1
ATOM 1572 C CA . MET B 1 69 ? 3.381 -6.082 5.664 1 98.19 69 MET B CA 1
ATOM 1573 C C . MET B 1 69 ? 4.645 -5.992 4.816 1 98.19 69 MET B C 1
ATOM 1575 O O . MET B 1 69 ? 5.758 -6.125 5.336 1 98.19 69 MET B O 1
ATOM 1579 N N . ALA B 1 70 ? 4.43 -5.738 3.561 1 97.75 70 ALA B N 1
ATOM 1580 C CA . ALA B 1 70 ? 5.586 -5.727 2.67 1 97.75 70 ALA B CA 1
ATOM 1581 C C . ALA B 1 70 ? 5.398 -4.723 1.539 1 97.75 70 ALA B C 1
ATOM 1583 O O . ALA B 1 70 ? 4.277 -4.5 1.077 1 97.75 70 ALA B O 1
ATOM 1584 N N . GLU B 1 71 ? 6.453 -4.082 1.19 1 96 71 GLU B N 1
ATOM 1585 C CA . GLU B 1 71 ? 6.621 -3.348 -0.06 1 96 71 GLU B CA 1
ATOM 1586 C C . GLU B 1 71 ? 7.453 -4.145 -1.061 1 96 71 GLU B C 1
ATOM 1588 O O . GLU B 1 71 ? 8.5 -4.691 -0.708 1 96 71 GLU B O 1
ATOM 1593 N N . PHE B 1 72 ? 6.945 -4.184 -2.355 1 95.19 72 PHE B N 1
ATOM 1594 C CA . PHE B 1 72 ? 7.613 -4.992 -3.371 1 95.19 72 PHE B CA 1
ATOM 1595 C C . PHE B 1 72 ? 7.801 -4.195 -4.66 1 95.19 72 PHE B C 1
ATOM 1597 O O . PHE B 1 72 ? 6.977 -3.34 -4.992 1 95.19 72 PHE B O 1
ATOM 1604 N N . ASP B 1 73 ? 8.82 -4.555 -5.34 1 93.5 73 ASP B N 1
ATOM 1605 C CA . ASP B 1 73 ? 8.828 -4.383 -6.789 1 93.5 73 ASP B CA 1
ATOM 1606 C C . ASP B 1 73 ? 8.344 -5.652 -7.492 1 93.5 73 ASP B C 1
ATOM 1608 O O . ASP B 1 73 ? 8.938 -6.719 -7.332 1 93.5 73 ASP B O 1
ATOM 1612 N N . ALA B 1 74 ? 7.242 -5.562 -8.141 1 94.12 74 ALA B N 1
ATOM 1613 C CA . ALA B 1 74 ? 6.816 -6.648 -9.016 1 94.12 74 ALA B CA 1
ATOM 1614 C C . ALA B 1 74 ? 7.262 -6.395 -10.453 1 94.12 74 ALA B C 1
ATOM 1616 O O . ALA B 1 74 ? 6.883 -5.391 -11.062 1 94.12 74 ALA B O 1
ATOM 1617 N N . GLU B 1 75 ? 8.078 -7.238 -10.93 1 95.19 75 GLU B N 1
ATOM 1618 C CA . GLU B 1 75 ? 8.562 -7.141 -12.305 1 95.19 75 GLU B CA 1
ATOM 1619 C C . GLU B 1 75 ? 7.766 -8.055 -13.227 1 95.19 75 GLU B C 1
ATOM 1621 O O . GLU B 1 75 ? 7.449 -9.195 -12.867 1 95.19 75 GLU B O 1
ATOM 1626 N N . PHE B 1 76 ? 7.438 -7.512 -14.398 1 95.31 76 PHE B N 1
ATOM 1627 C CA . PHE B 1 76 ? 6.598 -8.242 -15.344 1 95.31 76 PHE B CA 1
ATOM 1628 C C . PHE B 1 76 ? 7.238 -8.273 -16.719 1 95.31 76 PHE B C 1
ATOM 1630 O O . PHE B 1 76 ? 7.734 -7.25 -17.203 1 95.31 76 PHE B O 1
ATOM 1637 N N . VAL B 1 77 ? 7.254 -9.375 -17.312 1 96.06 77 VAL B N 1
ATOM 1638 C CA . VAL B 1 77 ? 7.504 -9.5 -18.75 1 96.06 77 VAL B CA 1
ATOM 1639 C C . VAL B 1 77 ? 6.215 -9.914 -19.469 1 96.06 77 VAL B C 1
ATOM 1641 O O . VAL B 1 77 ? 5.664 -10.984 -19.203 1 96.06 77 VAL B O 1
ATOM 1644 N N . ALA B 1 78 ? 5.812 -9.109 -20.391 1 95.94 78 ALA B N 1
ATOM 1645 C CA . ALA B 1 78 ? 4.531 -9.32 -21.062 1 95.94 78 ALA B CA 1
ATOM 1646 C C . ALA B 1 78 ? 4.586 -10.539 -21.969 1 95.94 78 ALA B C 1
ATOM 1648 O O . ALA B 1 78 ? 5.508 -10.68 -22.781 1 95.94 78 ALA B O 1
ATOM 1649 N N . LYS B 1 79 ? 3.549 -11.445 -21.828 1 97.06 79 LYS B N 1
ATOM 1650 C CA . LYS B 1 79 ? 3.436 -12.602 -22.719 1 97.06 79 LYS B CA 1
ATOM 1651 C C . LYS B 1 79 ? 2.482 -12.32 -23.875 1 97.06 79 LYS B C 1
ATOM 1653 O O . LYS B 1 79 ? 2.297 -13.164 -24.75 1 97.06 79 LYS B O 1
ATOM 1658 N N . LYS B 1 80 ? 1.836 -11.172 -23.797 1 96.69 80 LYS B N 1
ATOM 1659 C CA . LYS B 1 80 ? 0.966 -10.617 -24.828 1 96.69 80 LYS B CA 1
ATOM 1660 C C . LYS B 1 80 ? 0.953 -9.094 -24.781 1 96.69 80 LYS B C 1
ATOM 1662 O O . LYS B 1 80 ? 1.524 -8.492 -23.875 1 96.69 80 LYS B O 1
ATOM 1667 N N . ASP B 1 81 ? 0.303 -8.484 -25.734 1 95.94 81 ASP B N 1
ATOM 1668 C CA . ASP B 1 81 ? 0.196 -7.023 -25.75 1 95.94 81 ASP B CA 1
ATOM 1669 C C . ASP B 1 81 ? -0.766 -6.535 -24.672 1 95.94 81 ASP B C 1
ATOM 1671 O O . ASP B 1 81 ? -1.831 -7.121 -24.469 1 95.94 81 ASP B O 1
ATOM 1675 N N . PHE B 1 82 ? -0.352 -5.527 -23.969 1 93.88 82 PHE B N 1
ATOM 1676 C CA . PHE B 1 82 ? -1.202 -4.84 -23 1 93.88 82 PHE B CA 1
ATOM 1677 C C . PHE B 1 82 ? -1.644 -3.484 -23.547 1 93.88 82 PHE B C 1
ATOM 1679 O O . PHE B 1 82 ? -0.842 -2.752 -24.125 1 93.88 82 PHE B O 1
ATOM 1686 N N . ALA B 1 83 ? -2.918 -3.25 -23.281 1 93.12 83 ALA B N 1
ATOM 1687 C CA . ALA B 1 83 ? -3.477 -1.967 -23.688 1 93.12 83 ALA B CA 1
ATOM 1688 C C . ALA B 1 83 ? -3.031 -0.843 -22.766 1 93.12 83 ALA B C 1
ATOM 1690 O O . ALA B 1 83 ? -2.521 -1.1 -21.672 1 93.12 83 ALA B O 1
ATOM 1691 N N . ALA B 1 84 ? -3.236 0.362 -23.172 1 89.94 84 ALA B N 1
ATOM 1692 C CA . ALA B 1 84 ? -2.768 1.551 -22.469 1 89.94 84 ALA B CA 1
ATOM 1693 C C . ALA B 1 84 ? -3.434 1.674 -21.094 1 89.94 84 ALA B C 1
ATOM 1695 O O . ALA B 1 84 ? -2.842 2.209 -20.156 1 89.94 84 ALA B O 1
ATOM 1696 N N . ASP B 1 85 ? -4.551 1.127 -20.906 1 86.56 85 ASP B N 1
ATOM 1697 C CA . ASP B 1 85 ? -5.312 1.298 -19.672 1 86.56 85 ASP B CA 1
ATOM 1698 C C . ASP B 1 85 ? -5.031 0.162 -18.703 1 86.56 85 ASP B C 1
ATOM 1700 O O . ASP B 1 85 ? -5.633 0.098 -17.625 1 86.56 85 ASP B O 1
ATOM 1704 N N . SER B 1 86 ? -4.008 -0.621 -19.078 1 86.75 86 SER B N 1
ATOM 1705 C CA . SER B 1 86 ? -3.584 -1.663 -18.141 1 86.75 86 SER B CA 1
ATOM 1706 C C . SER B 1 86 ? -2.818 -1.073 -16.969 1 86.75 86 SER B C 1
ATOM 1708 O O . SER B 1 86 ? -2.305 0.045 -17.047 1 86.75 86 SER B O 1
ATOM 1710 N N . MET B 1 87 ? -2.752 -1.797 -15.922 1 83.44 87 MET B N 1
ATOM 1711 C CA . MET B 1 87 ? -2.012 -1.37 -14.734 1 83.44 87 MET B CA 1
ATOM 1712 C C . MET B 1 87 ? -0.542 -1.136 -15.07 1 83.44 87 MET B C 1
ATOM 1714 O O . MET B 1 87 ? 0.119 -0.314 -14.43 1 83.44 87 MET B O 1
ATOM 1718 N N . LEU B 1 88 ? -0.044 -1.776 -16.141 1 88.25 88 LEU B N 1
ATOM 1719 C CA . LEU B 1 88 ? 1.355 -1.674 -16.531 1 88.25 88 LEU B CA 1
ATOM 1720 C C . LEU B 1 88 ? 1.522 -0.69 -17.688 1 88.25 88 LEU B C 1
ATOM 1722 O O . LEU B 1 88 ? 2.637 -0.476 -18.172 1 88.25 88 LEU B O 1
ATOM 1726 N N . GLY B 1 89 ? 0.379 -0.161 -18.172 1 87.75 89 GLY B N 1
ATOM 1727 C CA . GLY B 1 89 ? 0.422 0.638 -19.375 1 87.75 89 GLY B CA 1
ATOM 1728 C C . GLY B 1 89 ? 0.597 -0.194 -20.641 1 87.75 89 GLY B C 1
ATOM 1729 O O . GLY B 1 89 ? 0.421 -1.413 -20.609 1 87.75 89 GLY B O 1
ATOM 1730 N N . ARG B 1 90 ? 0.747 0.469 -21.75 1 92.88 90 ARG B N 1
ATOM 1731 C CA . ARG B 1 90 ? 0.962 -0.215 -23.031 1 92.88 90 ARG B CA 1
ATOM 1732 C C . ARG B 1 90 ? 2.287 -0.971 -23.031 1 92.88 90 ARG B C 1
ATOM 1734 O O . ARG B 1 90 ? 3.338 -0.391 -22.75 1 92.88 90 ARG B O 1
ATOM 1741 N N . LEU B 1 91 ? 2.242 -2.254 -23.219 1 94 91 LEU B N 1
ATOM 1742 C CA . LEU B 1 91 ? 3.4 -3.131 -23.359 1 94 91 LEU B CA 1
ATOM 1743 C C . LEU B 1 91 ? 3.232 -4.07 -24.547 1 94 91 LEU B C 1
ATOM 1745 O O . LEU B 1 91 ? 2.154 -4.633 -24.75 1 94 91 LEU B O 1
ATOM 1749 N N . SER B 1 92 ? 4.234 -4.188 -25.266 1 95.56 92 SER B N 1
ATOM 1750 C CA . SER B 1 92 ? 4.254 -5.238 -26.266 1 95.56 92 SER B CA 1
ATOM 1751 C C . SER B 1 92 ? 4.758 -6.555 -25.688 1 95.56 92 SER B C 1
ATOM 1753 O O . SER B 1 92 ? 5.508 -6.562 -24.719 1 95.56 92 SER B O 1
ATOM 1755 N N . GLU B 1 93 ? 4.297 -7.582 -26.328 1 96.19 93 GLU B N 1
ATOM 1756 C CA . GLU B 1 93 ? 4.809 -8.891 -25.922 1 96.19 93 GLU B CA 1
ATOM 1757 C C . GLU B 1 93 ? 6.332 -8.875 -25.812 1 96.19 93 GLU B C 1
ATOM 1759 O O . GLU B 1 93 ? 7.016 -8.352 -26.703 1 96.19 93 GLU B O 1
ATOM 1764 N N . GLY B 1 94 ? 6.828 -9.305 -24.688 1 96.62 94 GLY B N 1
ATOM 1765 C CA . GLY B 1 94 ? 8.266 -9.391 -24.484 1 96.62 94 GLY B CA 1
ATOM 1766 C C . GLY B 1 94 ? 8.836 -8.188 -23.766 1 96.62 94 GLY B C 1
ATOM 1767 O O . GLY B 1 94 ? 9.953 -8.242 -23.234 1 96.62 94 GLY B O 1
ATOM 1768 N N . GLU B 1 95 ? 8.172 -7.113 -23.719 1 96.25 95 GLU B N 1
ATOM 1769 C CA . GLU B 1 95 ? 8.609 -5.945 -22.969 1 96.25 95 GLU B CA 1
ATOM 1770 C C . GLU B 1 95 ? 8.375 -6.137 -21.469 1 96.25 95 GLU B C 1
ATOM 1772 O O . GLU B 1 95 ? 7.594 -6.992 -21.062 1 96.25 95 GLU B O 1
ATOM 1777 N N . ALA B 1 96 ? 9.07 -5.328 -20.703 1 96 96 ALA B N 1
ATOM 1778 C CA . ALA B 1 96 ? 9 -5.512 -19.25 1 96 96 ALA B CA 1
ATOM 1779 C C . ALA B 1 96 ? 8.758 -4.18 -18.547 1 96 96 ALA B C 1
ATOM 1781 O O . ALA B 1 96 ? 9.18 -3.127 -19.031 1 96 96 ALA B O 1
ATOM 1782 N N . ALA B 1 97 ? 8.109 -4.305 -17.469 1 94.94 97 ALA B N 1
ATOM 1783 C CA . ALA B 1 97 ? 7.859 -3.166 -16.578 1 94.94 97 ALA B CA 1
ATOM 1784 C C . ALA B 1 97 ? 7.84 -3.598 -15.117 1 94.94 97 ALA B C 1
ATOM 1786 O O . ALA B 1 97 ? 7.738 -4.789 -14.82 1 94.94 97 ALA B O 1
ATOM 1787 N N . LYS B 1 98 ? 8.055 -2.756 -14.297 1 93.56 98 LYS B N 1
ATOM 1788 C CA . LYS B 1 98 ? 7.918 -3.008 -12.867 1 93.56 98 LYS B CA 1
ATOM 1789 C C . LYS B 1 98 ? 6.938 -2.031 -12.227 1 93.56 98 LYS B C 1
ATOM 1791 O O . LYS B 1 98 ? 6.816 -0.886 -12.664 1 93.56 98 LYS B O 1
ATOM 1796 N N . LEU B 1 99 ? 6.312 -2.514 -11.297 1 91.44 99 LEU B N 1
ATOM 1797 C CA . LEU B 1 99 ? 5.375 -1.738 -10.492 1 91.44 99 LEU B CA 1
ATOM 1798 C C . LEU B 1 99 ? 5.586 -2.002 -9 1 91.44 99 LEU B C 1
ATOM 1800 O O . LEU B 1 99 ? 5.805 -3.146 -8.594 1 91.44 99 LEU B O 1
ATOM 1804 N N . ARG B 1 100 ? 5.508 -0.967 -8.258 1 90.75 100 ARG B N 1
ATOM 1805 C CA . ARG B 1 100 ? 5.602 -1.103 -6.805 1 90.75 100 ARG B CA 1
ATOM 1806 C C . ARG B 1 100 ? 4.254 -1.494 -6.203 1 90.75 100 ARG B C 1
ATOM 1808 O O . ARG B 1 100 ? 3.213 -0.978 -6.613 1 90.75 100 ARG B O 1
ATOM 1815 N N . PHE B 1 101 ? 4.289 -2.459 -5.227 1 91.19 101 PHE B N 1
ATOM 1816 C CA . PHE B 1 101 ? 3.094 -2.955 -4.555 1 91.19 101 PHE B CA 1
ATOM 1817 C C . PHE B 1 101 ? 3.271 -2.916 -3.041 1 91.19 101 PHE B C 1
ATOM 1819 O O . PHE B 1 101 ? 4.398 -2.945 -2.541 1 91.19 101 PHE B O 1
ATOM 1826 N N . PHE B 1 102 ? 2.119 -2.801 -2.418 1 93.31 102 PHE B N 1
ATOM 1827 C CA . PHE B 1 102 ? 2.049 -2.924 -0.967 1 93.31 102 PHE B CA 1
ATOM 1828 C C . PHE B 1 102 ? 1.104 -4.051 -0.564 1 93.31 102 PHE B C 1
ATOM 1830 O O . PHE B 1 102 ? 0.021 -4.195 -1.134 1 93.31 102 PHE B O 1
ATOM 1837 N N . GLY B 1 103 ? 1.535 -4.852 0.377 1 95.75 103 GLY B N 1
ATOM 1838 C CA . GLY B 1 103 ? 0.718 -5.961 0.838 1 95.75 103 GLY B CA 1
ATOM 1839 C C . GLY B 1 103 ? 0.588 -6.02 2.348 1 95.75 103 GLY B C 1
ATOM 1840 O O . GLY B 1 103 ? 1.549 -5.746 3.07 1 95.75 103 GLY B O 1
ATOM 1841 N N . VAL B 1 104 ? -0.605 -6.324 2.826 1 97.38 104 VAL B N 1
ATOM 1842 C CA . VAL B 1 104 ? -0.909 -6.668 4.211 1 97.38 104 VAL B CA 1
ATOM 1843 C C . VAL B 1 104 ? -1.353 -8.125 4.297 1 97.38 104 VAL B C 1
ATOM 1845 O O . VAL B 1 104 ? -2.289 -8.539 3.607 1 97.38 104 VAL B O 1
ATOM 1848 N N . TYR B 1 105 ? -0.695 -8.898 5.117 1 98.31 105 TYR B N 1
ATOM 1849 C CA . TYR B 1 105 ? -0.986 -10.32 5.293 1 98.31 105 TYR B CA 1
ATOM 1850 C C . TYR B 1 105 ? -1.324 -10.633 6.746 1 98.31 105 TYR B C 1
ATOM 1852 O O . TYR B 1 105 ? -0.513 -10.391 7.645 1 98.31 105 TYR B O 1
ATOM 1860 N N . LYS B 1 106 ? -2.486 -11.109 6.953 1 98.5 106 LYS B N 1
ATOM 1861 C CA . LYS B 1 106 ? -2.85 -11.625 8.266 1 98.5 106 LYS B CA 1
ATOM 1862 C C . LYS B 1 106 ? -2.625 -13.133 8.344 1 98.5 106 LYS B C 1
ATOM 1864 O O . LYS B 1 106 ? -3.018 -13.875 7.441 1 98.5 106 LYS B O 1
ATOM 1869 N N . LEU B 1 107 ? -2.002 -13.539 9.383 1 98.31 107 LEU B N 1
ATOM 1870 C CA . LEU B 1 107 ? -1.683 -14.953 9.547 1 98.31 107 LEU B CA 1
ATOM 1871 C C . LEU B 1 107 ? -2.613 -15.602 10.57 1 98.31 107 LEU B C 1
ATOM 1873 O O . LEU B 1 107 ? -2.992 -14.977 11.562 1 98.31 107 LEU B O 1
ATOM 1877 N N . ARG B 1 108 ? -3.041 -16.719 10.359 1 98.06 108 ARG B N 1
ATOM 1878 C CA . ARG B 1 108 ? -3.717 -17.625 11.281 1 98.06 108 ARG B CA 1
ATOM 1879 C C . ARG B 1 108 ? -3.043 -19 11.297 1 98.06 108 ARG B C 1
ATOM 1881 O O . ARG B 1 108 ? -3.023 -19.703 10.289 1 98.06 108 ARG B O 1
ATOM 1888 N N . ASP B 1 109 ? -2.398 -19.375 12.406 1 95.88 109 ASP B N 1
ATOM 1889 C CA . ASP B 1 109 ? -1.667 -20.625 12.555 1 95.88 109 ASP B CA 1
ATOM 1890 C C . ASP B 1 109 ? -0.556 -20.734 11.516 1 95.88 109 ASP B C 1
ATOM 1892 O O . ASP B 1 109 ? -0.385 -21.797 10.898 1 95.88 109 ASP B O 1
ATOM 1896 N N . GLY B 1 110 ? -0.006 -19.609 11.234 1 95.88 110 GLY B N 1
ATOM 1897 C CA . GLY B 1 110 ? 1.174 -19.594 10.391 1 95.88 110 GLY B CA 1
ATOM 1898 C C . GLY B 1 110 ? 0.844 -19.531 8.906 1 95.88 110 GLY B C 1
ATOM 1899 O O . GLY B 1 110 ? 1.743 -19.547 8.062 1 95.88 110 GLY B O 1
ATOM 1900 N N . LEU B 1 111 ? -0.445 -19.422 8.602 1 98 111 LEU B N 1
ATOM 1901 C CA . LEU B 1 111 ? -0.883 -19.344 7.215 1 98 111 LEU B CA 1
ATOM 1902 C C . LEU B 1 111 ? -1.563 -18.016 6.93 1 98 111 LEU B C 1
ATOM 1904 O O . LEU B 1 111 ? -2.164 -17.422 7.824 1 98 111 LEU B O 1
ATOM 1908 N N . ILE B 1 112 ? -1.506 -17.547 5.684 1 98.44 112 ILE B N 1
ATOM 1909 C CA . ILE B 1 112 ? -2.156 -16.297 5.301 1 98.44 112 ILE B CA 1
ATOM 1910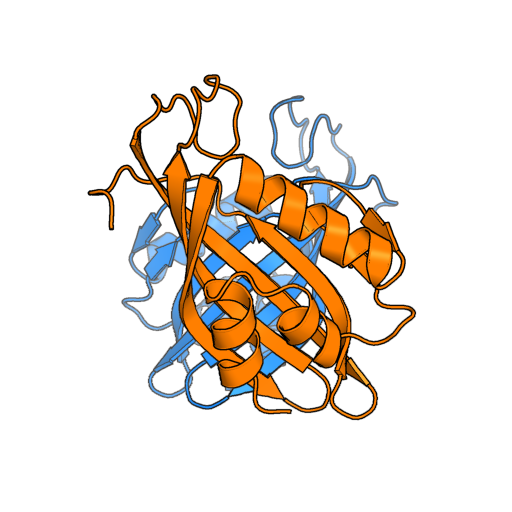 C C . ILE B 1 112 ? -3.666 -16.516 5.203 1 98.44 112 ILE B C 1
ATOM 1912 O O . ILE B 1 112 ? -4.133 -17.328 4.402 1 98.44 112 ILE B O 1
ATOM 1916 N N . CYS B 1 113 ? -4.395 -15.797 5.98 1 98.75 113 CYS B N 1
ATOM 1917 C CA . CYS B 1 113 ? -5.848 -15.938 5.961 1 98.75 113 CYS B CA 1
ATOM 1918 C C . CYS B 1 113 ? -6.508 -14.703 5.371 1 98.75 113 CYS B C 1
ATOM 1920 O O . CYS B 1 113 ? -7.676 -14.742 4.984 1 98.75 113 CYS B O 1
ATOM 1922 N N . GLU B 1 114 ? -5.809 -13.602 5.344 1 98.44 114 GLU B N 1
ATOM 1923 C CA . GLU B 1 114 ? -6.215 -12.375 4.664 1 98.44 114 GLU B CA 1
ATOM 1924 C C . GLU B 1 114 ? -5.043 -11.734 3.926 1 98.44 114 GLU B C 1
ATOM 1926 O O . GLU B 1 114 ? -3.918 -11.727 4.43 1 98.44 114 GLU B O 1
ATOM 1931 N N . MET B 1 115 ? -5.336 -11.219 2.826 1 97.56 115 MET B N 1
ATOM 1932 C CA . MET B 1 115 ? -4.359 -10.492 2.018 1 97.56 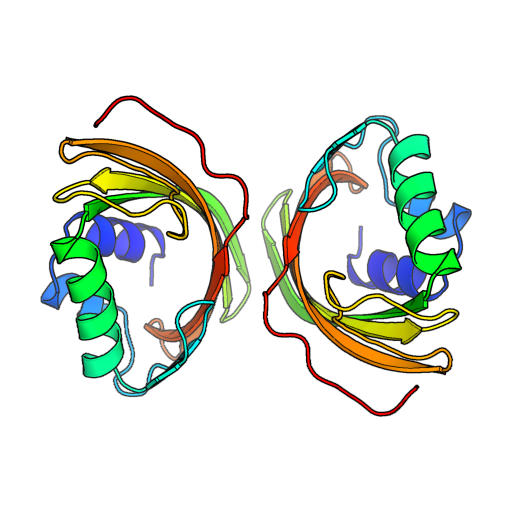115 MET B CA 1
ATOM 1933 C C . MET B 1 115 ? -4.98 -9.25 1.393 1 97.56 115 MET B C 1
ATOM 1935 O O . MET B 1 115 ? -6.051 -9.32 0.787 1 97.56 115 MET B O 1
ATOM 1939 N N . ARG B 1 116 ? -4.453 -8.148 1.6 1 95.31 116 ARG B N 1
ATOM 1940 C CA . ARG B 1 116 ? -4.848 -6.898 0.959 1 95.31 116 ARG B CA 1
ATOM 1941 C C . ARG B 1 116 ? -3.688 -6.289 0.181 1 95.31 116 ARG B C 1
ATOM 1943 O O . ARG B 1 116 ? -2.594 -6.117 0.722 1 95.31 116 ARG B O 1
ATOM 1950 N N . LEU B 1 117 ? -3.889 -5.969 -1.047 1 93.31 117 LEU B N 1
ATOM 1951 C CA . LEU B 1 117 ? -2.832 -5.508 -1.941 1 93.31 117 LEU B CA 1
ATOM 1952 C C . LEU B 1 117 ? -3.172 -4.141 -2.523 1 93.31 117 LEU B C 1
ATOM 1954 O O . LEU B 1 117 ? -4.281 -3.93 -3.02 1 93.31 117 LEU B O 1
ATOM 1958 N N . ALA B 1 118 ? -2.26 -3.236 -2.48 1 89.81 118 ALA B N 1
ATOM 1959 C CA . ALA B 1 118 ? -2.383 -1.927 -3.113 1 89.81 118 ALA B CA 1
ATOM 1960 C C . ALA B 1 118 ? -1.26 -1.697 -4.121 1 89.81 118 ALA B C 1
ATOM 1962 O O . ALA B 1 118 ? -0.118 -2.104 -3.891 1 89.81 118 ALA B O 1
ATOM 1963 N N . VAL B 1 119 ? -1.624 -0.987 -5.176 1 84.81 119 VAL B N 1
ATOM 1964 C CA . VAL B 1 119 ? -0.663 -0.758 -6.25 1 84.81 119 VAL B CA 1
ATOM 1965 C C . VAL B 1 119 ? -0.239 0.708 -6.262 1 84.81 119 VAL B C 1
ATOM 1967 O O . VAL B 1 119 ? -1.068 1.603 -6.078 1 84.81 119 VAL B O 1
ATOM 1970 N N . TRP B 1 120 ? 1.021 0.98 -6.508 1 77.25 120 TRP B N 1
ATOM 1971 C CA . TRP B 1 120 ? 1.583 2.295 -6.801 1 77.25 120 TRP B CA 1
ATOM 1972 C C . TRP B 1 120 ? 1.355 2.672 -8.258 1 77.25 120 TRP B C 1
ATOM 1974 O O . TRP B 1 120 ? 1.711 1.914 -9.164 1 77.25 120 TRP B O 1
ATOM 1984 N N . PRO B 1 121 ? 0.724 3.789 -8.555 1 70.88 121 PRO B N 1
ATOM 1985 C CA . PRO B 1 121 ? 0.245 4.074 -9.906 1 70.88 121 PRO B CA 1
ATOM 1986 C C . PRO B 1 121 ? 1.37 4.465 -10.859 1 70.88 121 PRO B C 1
ATOM 1988 O O . PRO B 1 121 ? 1.108 4.883 -11.992 1 70.88 121 PRO B O 1
ATOM 1991 N N . HIS B 1 122 ? 2.629 4.266 -10.555 1 77.31 122 HIS B N 1
ATOM 1992 C CA . HIS B 1 122 ? 3.695 4.715 -11.445 1 77.31 122 HIS B CA 1
ATOM 1993 C C . HIS B 1 122 ? 4.598 3.555 -11.852 1 77.31 122 HIS B C 1
ATOM 1995 O O . HIS B 1 122 ? 5.719 3.426 -11.352 1 77.31 122 HIS B O 1
ATOM 2001 N N . PRO B 1 123 ? 4.125 2.842 -12.969 1 75.81 123 PRO B N 1
ATOM 2002 C CA . PRO B 1 123 ? 5.008 1.771 -13.438 1 75.81 123 PRO B CA 1
ATOM 2003 C C . PRO B 1 123 ? 6.254 2.303 -14.141 1 75.81 123 PRO B C 1
ATOM 2005 O O . PRO B 1 123 ? 6.281 3.461 -14.562 1 75.81 123 PRO B O 1
ATOM 2008 N N . GLU B 1 124 ? 7.254 1.553 -14.148 1 84.94 124 GLU B N 1
ATOM 2009 C CA . GLU B 1 124 ? 8.516 1.891 -14.789 1 84.94 124 GLU B CA 1
ATOM 2010 C C . GLU B 1 124 ? 8.914 0.833 -15.812 1 84.94 124 GLU B C 1
ATOM 2012 O O . GLU B 1 124 ? 8.867 -0.365 -15.531 1 84.94 124 GLU B O 1
ATOM 2017 N N . ARG B 1 125 ? 9.289 1.284 -16.984 1 85.88 125 ARG B N 1
ATOM 2018 C CA . ARG B 1 125 ? 9.828 0.345 -17.969 1 85.88 125 ARG B CA 1
ATOM 2019 C C . ARG B 1 125 ? 11.195 -0.161 -17.531 1 85.88 125 ARG B C 1
ATOM 2021 O O . ARG B 1 125 ? 12.023 0.608 -17.031 1 85.88 125 ARG B O 1
ATOM 2028 N N . ILE B 1 126 ? 11.391 -1.44 -17.688 1 90.75 126 ILE B N 1
ATOM 2029 C CA . ILE B 1 126 ? 12.664 -2.039 -17.312 1 90.75 126 ILE B CA 1
ATOM 2030 C C . ILE B 1 126 ? 13.148 -2.984 -18.406 1 90.75 126 ILE B C 1
ATOM 2032 O O . ILE B 1 126 ? 12.438 -3.209 -19.391 1 90.75 126 ILE B O 1
ATOM 2036 N N . GLU B 1 127 ? 14.375 -3.492 -18.219 1 84.44 127 GLU B N 1
ATOM 2037 C CA . GLU B 1 127 ? 14.828 -4.59 -19.062 1 84.44 127 GLU B CA 1
ATOM 2038 C C . GLU B 1 127 ? 14.211 -5.914 -18.625 1 84.44 127 GLU B C 1
ATOM 2040 O O . GLU B 1 127 ? 14.062 -6.176 -17.438 1 84.44 127 GLU B O 1
ATOM 2045 N N . PRO B 1 128 ? 13.828 -6.727 -19.656 1 80.12 128 PRO B N 1
ATOM 2046 C CA . PRO B 1 128 ? 13.297 -8.047 -19.312 1 80.12 128 PRO B CA 1
ATOM 2047 C C . PRO B 1 128 ? 14.297 -8.891 -18.516 1 80.12 128 PRO B C 1
ATOM 2049 O O . PRO B 1 128 ? 15.508 -8.766 -18.719 1 80.12 128 PRO B O 1
ATOM 2052 N N . PHE B 1 129 ? 13.836 -9.688 -17.578 1 74.75 129 PHE B N 1
ATOM 2053 C CA . PHE B 1 129 ? 14.672 -10.547 -16.766 1 74.75 129 PHE B CA 1
ATOM 2054 C C . PHE B 1 129 ? 14.43 -12.016 -17.078 1 74.75 129 PHE B C 1
ATOM 2056 O O . PHE B 1 129 ? 13.375 -12.367 -17.625 1 74.75 129 PHE B O 1
#

Sequence (258 aa):
MHFANYVEAYNLNDESAKGAFLTDDIVLEGAHGSFQGKQAVLSFFADGHREAKEHLRPRVVVREGDYVMAEFDAEFVAKKDFAADSMLGRLSEGEAAKLRFFGVYKLRDGLICEMRLAVWPHPERIEPFMHFANYVEAYNLNDESAKGAFLTDDIVLEGAHGSFQGKQAVLSFFADGHREAKEHLRPRVVVREGDYVMAEFDAEFVAKKDFAADSMLGRLSEGEAAKLRFFGVYKLRDGLICEMRLAVWPHPERIEPF

Foldseek 3Di:
DPVVQLLVQLLVLDLVSNLVQADQFAWEQEPVGIAGGSVRVSVVSVVVCVFWNKHWDWPDWDDDDQKIKTKTKIKTAGCAFDDQPDLQGTDHHGWMKIWIKIWMFGHDPRHGRYIYMYTDSDIGTDHDD/DPVVQLLVQLLVLDLVSNLVQADQFAWEQEPVGIAGGSVRVSVVSVVVCVFWNKHWDWPDWDDDDQKIKTKTKIKTAGCAFDDQPDLQGTDHHGWMKIWIKIWMFGHDPRHGRYIYMYTDSDIGTDHDD

pLDDT: mean 93.34, std 5.81, range [70.88, 98.75]

Radius of gyration: 19.02 Å; Cα contacts (8 Å, |Δi|>4): 596; chains: 2; bounding box: 38×49×46 Å

Solvent-accessible surface area (backbone atoms only — not comparable to full-atom values): 13238 Å² total; per-residue (Å²): 105,62,66,68,58,51,53,50,25,52,49,65,66,36,66,71,59,41,49,75,43,43,33,69,73,16,36,38,39,39,90,89,42,77,31,68,21,41,66,47,44,52,47,52,54,49,55,50,52,67,47,19,52,58,42,76,42,76,76,45,77,30,51,42,91,52,35,39,38,36,36,30,41,38,34,35,29,26,68,42,73,39,53,65,87,41,90,76,29,63,37,48,56,62,37,21,33,32,32,42,36,37,38,43,35,35,44,56,97,56,17,35,37,33,36,40,44,37,57,43,92,68,50,39,81,48,78,65,128,106,62,67,69,56,52,53,51,25,52,48,66,67,36,66,70,59,41,50,74,43,43,34,68,73,16,36,40,39,40,91,89,44,77,31,67,22,42,67,48,43,52,49,53,54,47,54,50,51,69,47,18,54,58,41,76,43,75,76,45,76,31,50,43,91,52,34,39,38,36,35,28,41,38,33,33,30,27,69,42,71,38,54,64,85,40,91,75,29,63,36,50,56,62,39,22,34,31,33,43,35,38,38,43,33,34,43,56,96,56,18,34,38,34,36,39,43,36,56,43,92,68,52,40,83,48,80,65,130

Nearest PDB structures (foldseek):
  2gey-assembly3_C-2  TM=8.420E-01  e=1.850E-08  Streptomyces galilaeus
  2gey-assembly1_B  TM=8.341E-01  e=2.353E-08  Streptomyces galilaeus
  2gey-assembly3_A  TM=8.329E-01  e=2.994E-08  Streptomyces galilaeus
  4kvh-assembly1_A-2  TM=8.539E-01  e=9.970E-08  Halomicrobium mukohataei DSM 12286
  4u13-assembly1_B  TM=8.481E-01  e=1.268E-07  Sinorhizobium meliloti 1021

Secondary structure (DSSP, 8-state):
--HHHHHHHHHHT-HHHHHTTEEEEEEEEETTEEEESHHHHHHHHHHHHHHEEEEEEEEEEEEETTEEEEEEEEEEEESS-B-TTSTT-SB-TT-EEEEEEEEEEEEETTEEEEEEEEE-S--EEE---/--HHHHHHHHHHT-HHHHHTTEEEEEEEEETTEEEESHHHHHHHHHHHHHHEEEEEEEEEEEEETTEEEEEEEEEEEESS-B-TTSTT-SB-TT-EEEEEEEEEEEEETTEEEEEEEEE-S--EEE---